Pr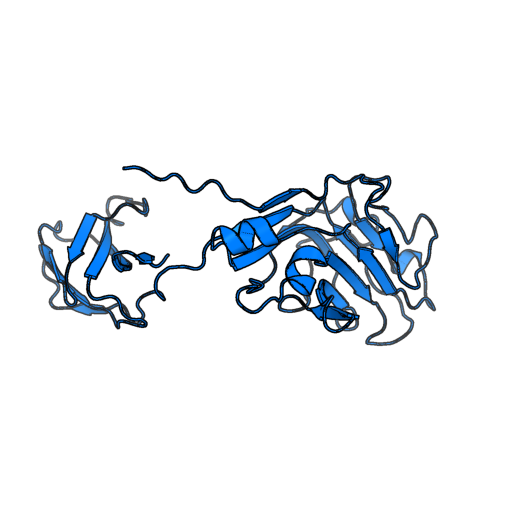otein AF-A0A974U681-F1 (afdb_monomer)

Secondary structure (DSSP, 8-state):
-------S-EEE--SS-TTSEEEEE----TTTS-B-TTTSSEEEE-HHHH-TT---EEEEEPPP---HHHHHTT--EEEEEEEEEE---TT-EEEEEEEETTTTEEEE-SS-B-S--TT--SS-GGGS--EEEEPPPEE-TT--HHHHHH--EEEEEE-TTS-SS----EEEE--EEEEEPPPSSPPPEEEEEES--SSEEEEEEE--SS-SEEEEEEEETTTT----S--SEEEE-SSEEEE-PPTT--EEEEEEEE-GGG-B--

Solvent-accessible surface area (backbone atoms only — not comparable to full-atom values): 14243 Å² total; per-residue (Å²): 134,90,78,80,82,71,73,71,38,75,46,64,61,58,39,46,24,72,68,38,48,78,50,77,48,58,56,78,49,67,69,9,39,61,29,49,36,46,78,29,54,27,42,26,39,27,36,58,64,51,32,74,67,51,64,40,32,40,29,51,33,51,48,77,46,66,40,54,64,22,47,75,69,52,21,28,30,32,37,45,35,32,40,32,19,30,42,60,51,97,34,46,46,37,35,44,30,33,40,37,50,79,79,71,42,79,41,75,42,67,69,66,62,82,62,59,35,81,76,43,52,95,62,65,33,77,76,32,61,62,44,84,45,66,49,48,75,44,74,49,79,80,56,47,76,60,28,27,57,45,20,30,43,29,48,39,36,34,52,55,77,71,48,63,47,74,46,59,32,30,15,34,43,54,37,31,41,37,34,36,60,62,62,47,26,50,54,54,41,78,78,46,77,43,84,70,57,58,38,33,32,37,38,38,62,38,86,61,67,83,52,79,29,28,30,32,32,72,29,44,51,68,79,68,47,68,89,77,90,58,64,74,42,69,78,40,54,86,67,36,79,49,70,81,48,63,64,95,56,52,70,50,77,48,65,29,27,31,39,66,94,63,36,40,21,111

Mean predicted aligned error: 8.23 Å

Foldseek 3Di:
DDDDDDFPAKDWLPFLALLKDKDDFAQPDCQQQVDDRVHGQKGKGFLLVVPFPDWGKIKTKGHFDQQPRCVVVLQFWKKKKWWKFDDADQQKFWFKWKQQQVVRDIDTQADTDHDGDDPQDQGPRVVDDTDMDMTHIDGCNPPDNRRNRRMMMMTIMTNCSPHGDRGGMMMIGTMIMGTGRAFLAAFWADWDWDPDDQWKIWIATHGDGPFQWKFKDKAFVQVVGDDPVDGPDTRDGGGDMDGGHHGPTDIDMGMWGQPDPSGIGD

Sequence (266 aa):
MFCSYLQTLNQNAMWPNGAWSVTGTYNSDPLAFEANPTVDANFAFDDDDAGNGSDDDIAAESPIIDLTAAHGATETWVTISADFVYNNNNDDILQFEYWDADAASWNIIGTPINADTAGAPQDNFCSGTAEAYTTDVLNIVSFTATQLSGFRYRIYFDDTLGGAGYEWGFCFQSPTITSETPPACPDPITLTAFNIDGFSADLAWTENGSATLWNIELVDITAAGTPTRTPTASGIANPYNITGLTVSNDYEYYVQADCAVDGTSE

Radius of gyration: 23.86 Å; Cα contacts (8 Å, |Δi|>4): 661; chains: 1; bounding box: 50×45×67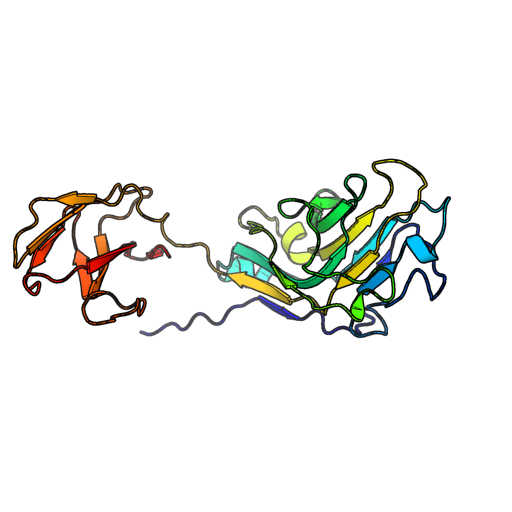 Å

Structure (mmCIF, N/CA/C/O backbone):
data_AF-A0A974U681-F1
#
_entry.id   AF-A0A974U681-F1
#
loop_
_atom_site.group_PDB
_atom_site.id
_atom_site.type_symbol
_atom_site.label_atom_id
_atom_site.label_alt_id
_atom_site.label_comp_id
_atom_site.label_asym_id
_atom_site.label_entity_id
_atom_site.label_seq_id
_atom_site.pdbx_PDB_ins_code
_atom_site.Cartn_x
_ato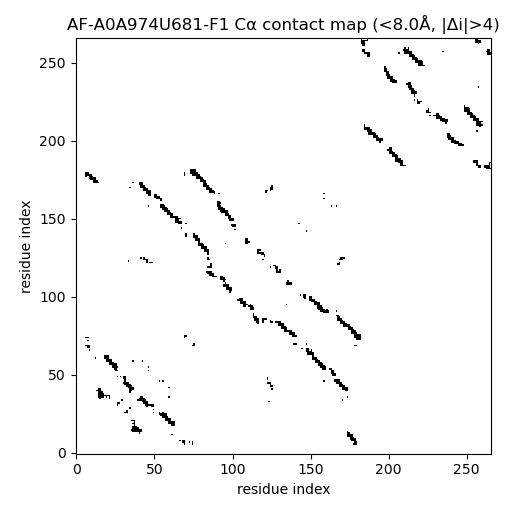m_site.Cartn_y
_atom_site.Cartn_z
_atom_site.occupancy
_atom_site.B_iso_or_equiv
_atom_site.auth_seq_id
_atom_site.auth_comp_id
_atom_site.auth_asym_id
_atom_site.auth_atom_id
_atom_site.pdbx_PDB_model_num
ATOM 1 N N . MET A 1 1 ? -2.258 -14.220 29.665 1.00 32.97 1 MET A N 1
ATOM 2 C CA . MET A 1 1 ? -1.267 -14.803 28.739 1.00 32.97 1 MET A CA 1
ATOM 3 C C . MET A 1 1 ? -1.090 -13.755 27.662 1.00 32.97 1 MET A C 1
ATOM 5 O O . MET A 1 1 ? -2.050 -13.505 26.956 1.00 32.97 1 MET A O 1
ATOM 9 N N . PHE A 1 2 ? 0.025 -13.024 27.659 1.00 28.69 2 PHE A N 1
ATOM 10 C CA . PHE A 1 2 ? 0.263 -11.992 26.649 1.00 28.69 2 PHE A CA 1
ATOM 11 C C . PHE A 1 2 ? 0.767 -12.695 25.389 1.00 28.69 2 PHE A C 1
ATOM 13 O O . PHE A 1 2 ? 1.832 -13.307 25.423 1.00 28.69 2 PHE A O 1
ATOM 20 N N . CYS A 1 3 ? -0.034 -12.686 24.327 1.00 40.44 3 CYS A N 1
ATOM 21 C CA . CYS A 1 3 ? 0.420 -13.044 22.992 1.00 40.44 3 CYS A CA 1
ATOM 22 C C . CYS A 1 3 ? 0.836 -11.731 22.327 1.00 40.44 3 CYS A C 1
ATOM 24 O O . CYS A 1 3 ? -0.009 -10.883 22.065 1.00 40.44 3 CYS A O 1
ATOM 26 N N . SER A 1 4 ? 2.139 -11.510 22.167 1.00 39.94 4 SER A N 1
ATOM 27 C CA . SER A 1 4 ? 2.631 -10.469 21.270 1.00 39.94 4 SER A CA 1
ATOM 28 C C . SER A 1 4 ? 2.581 -11.051 19.863 1.00 39.94 4 SER A C 1
ATOM 30 O O . SER A 1 4 ? 3.371 -11.950 19.559 1.00 39.94 4 SER A O 1
ATOM 32 N N . TYR A 1 5 ? 1.648 -10.588 19.037 1.00 52.50 5 TYR A N 1
ATOM 33 C CA . TYR A 1 5 ? 1.686 -10.861 17.606 1.00 52.50 5 TYR A CA 1
ATOM 34 C C . TYR A 1 5 ? 2.899 -10.116 17.046 1.00 52.50 5 TYR A C 1
ATOM 36 O O . TYR A 1 5 ? 2.982 -8.891 17.115 1.00 52.50 5 TYR A O 1
ATOM 44 N N . LEU A 1 6 ? 3.908 -10.873 16.621 1.00 61.06 6 LEU A N 1
ATOM 45 C CA . LEU A 1 6 ? 4.984 -10.334 15.807 1.00 61.06 6 LEU A CA 1
ATOM 46 C C . LEU A 1 6 ? 4.447 -10.360 14.377 1.00 61.06 6 LEU A C 1
ATOM 48 O O . LEU A 1 6 ? 4.076 -11.438 13.923 1.00 61.06 6 LEU A O 1
ATOM 52 N N . GLN A 1 7 ? 4.392 -9.206 13.715 1.00 73.81 7 GLN A N 1
ATOM 53 C CA . GLN A 1 7 ? 4.045 -9.111 12.298 1.00 73.81 7 GLN A CA 1
ATOM 54 C C . GLN A 1 7 ? 4.838 -10.143 11.481 1.00 73.81 7 GLN A C 1
ATOM 56 O O . GLN A 1 7 ? 6.064 -10.241 11.615 1.00 73.81 7 GLN A O 1
ATOM 61 N N . THR A 1 8 ? 4.138 -10.922 10.662 1.00 88.06 8 THR A N 1
ATOM 62 C CA . THR A 1 8 ? 4.689 -12.082 9.957 1.00 88.06 8 THR A CA 1
ATOM 63 C C . THR A 1 8 ? 5.378 -11.677 8.657 1.00 88.06 8 THR A C 1
ATOM 65 O O . THR A 1 8 ? 6.469 -12.177 8.372 1.00 88.06 8 THR A O 1
ATOM 68 N N . LEU A 1 9 ? 4.800 -10.744 7.891 1.00 91.81 9 LEU A N 1
ATOM 69 C CA . LEU A 1 9 ? 5.451 -10.117 6.738 1.00 91.81 9 LEU A CA 1
ATOM 70 C C . LEU A 1 9 ? 5.820 -8.671 7.072 1.00 91.81 9 LEU A C 1
ATOM 72 O O . LEU A 1 9 ? 4.959 -7.829 7.304 1.00 91.81 9 LEU A O 1
ATOM 76 N N . ASN A 1 10 ? 7.118 -8.392 7.058 1.00 94.00 10 ASN A N 1
ATOM 77 C CA . ASN A 1 10 ? 7.684 -7.048 7.076 1.00 94.00 10 ASN A CA 1
ATOM 78 C C . ASN A 1 10 ? 8.985 -7.095 6.280 1.00 94.00 10 ASN A C 1
ATOM 80 O O . ASN A 1 10 ? 10.051 -7.422 6.811 1.00 94.00 10 ASN A O 1
ATOM 84 N N . GLN A 1 11 ? 8.872 -6.903 4.971 1.00 94.81 11 GLN A N 1
ATOM 85 C CA . GLN A 1 11 ? 9.974 -7.099 4.044 1.00 94.81 11 GLN A CA 1
ATOM 86 C C . GLN A 1 11 ? 10.250 -5.805 3.287 1.00 94.81 11 GLN A C 1
ATOM 88 O O . GLN A 1 11 ? 9.487 -5.402 2.413 1.00 94.81 11 GLN A O 1
ATOM 93 N N . ASN A 1 12 ? 11.382 -5.173 3.597 1.00 95.81 12 ASN A N 1
ATOM 94 C CA . ASN A 1 12 ? 11.925 -4.120 2.749 1.00 95.81 12 ASN A CA 1
ATOM 95 C C . ASN A 1 12 ? 12.436 -4.737 1.436 1.00 95.81 12 ASN A C 1
ATOM 97 O O . ASN A 1 12 ? 13.012 -5.829 1.437 1.00 95.81 12 ASN A O 1
ATOM 101 N N . ALA A 1 13 ? 12.257 -4.033 0.323 1.00 96.38 13 ALA A N 1
ATOM 102 C CA . ALA A 1 13 ? 12.748 -4.434 -0.991 1.00 96.38 13 ALA A CA 1
ATOM 103 C C . ALA A 1 13 ? 14.278 -4.535 -1.052 1.00 96.38 13 ALA A C 1
ATOM 105 O O . ALA A 1 13 ? 14.810 -5.277 -1.883 1.00 96.38 13 ALA A O 1
ATOM 106 N N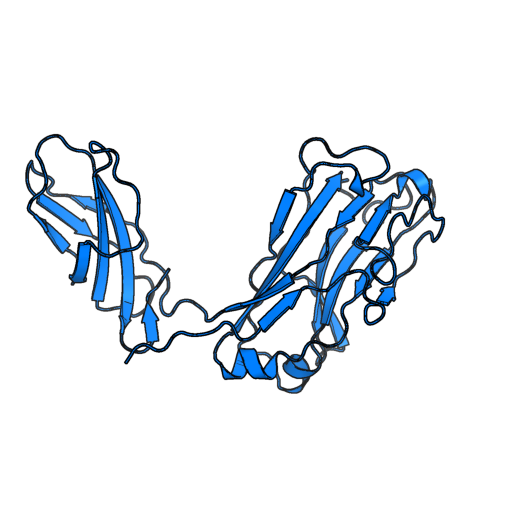 . MET A 1 14 ? 14.965 -3.854 -0.129 1.00 96.00 14 MET A N 1
ATOM 107 C CA . MET A 1 14 ? 16.414 -3.817 0.043 1.00 96.00 14 MET A CA 1
ATOM 108 C C . MET A 1 14 ? 17.142 -3.334 -1.213 1.00 96.00 14 MET A C 1
ATOM 110 O O . MET A 1 14 ? 18.192 -3.879 -1.545 1.00 96.00 14 MET A O 1
ATOM 114 N N . TRP A 1 15 ? 16.597 -2.340 -1.924 1.00 98.12 15 TRP A N 1
ATOM 115 C CA . TRP A 1 15 ? 17.283 -1.764 -3.082 1.00 98.12 15 TRP A CA 1
ATOM 116 C C . TRP A 1 15 ? 18.629 -1.136 -2.668 1.00 98.12 15 TRP A C 1
ATOM 118 O O . TRP A 1 15 ? 18.695 -0.458 -1.637 1.00 98.12 15 TRP A O 1
ATOM 128 N N . PRO A 1 16 ? 19.717 -1.353 -3.429 1.00 98.19 16 PRO A N 1
ATOM 129 C CA . PRO A 1 16 ? 19.787 -2.134 -4.666 1.00 98.19 16 PRO A CA 1
ATOM 130 C C . PRO A 1 16 ? 19.654 -3.645 -4.460 1.00 98.19 16 PRO A C 1
ATOM 132 O O . PRO A 1 16 ? 20.352 -4.242 -3.637 1.00 98.19 16 PRO A O 1
ATOM 135 N N . ASN A 1 17 ? 18.800 -4.287 -5.258 1.00 97.94 17 ASN A N 1
ATOM 136 C CA . ASN A 1 17 ? 18.513 -5.712 -5.142 1.00 97.94 17 ASN A CA 1
ATOM 137 C C . ASN A 1 17 ? 18.387 -6.398 -6.508 1.00 97.94 17 ASN A C 1
ATOM 139 O O . ASN A 1 17 ? 17.350 -6.336 -7.162 1.00 97.94 17 ASN A O 1
ATOM 143 N N . GLY A 1 18 ? 19.413 -7.160 -6.894 1.00 97.69 18 GLY A N 1
ATOM 144 C CA . GLY A 1 18 ? 19.447 -7.901 -8.162 1.00 97.69 18 GLY A CA 1
ATOM 145 C C . GLY A 1 18 ? 18.445 -9.060 -8.298 1.00 97.69 18 GLY A C 1
ATOM 146 O O . GLY A 1 18 ? 18.461 -9.739 -9.320 1.00 97.69 18 GLY A O 1
ATOM 147 N N . ALA A 1 19 ? 17.616 -9.332 -7.283 1.00 97.56 19 ALA A N 1
ATOM 148 C CA . ALA A 1 19 ? 16.484 -10.256 -7.396 1.00 97.56 19 ALA A CA 1
ATOM 149 C C . ALA A 1 19 ? 15.224 -9.597 -7.984 1.00 97.56 19 ALA A C 1
ATOM 151 O O . ALA A 1 19 ? 14.303 -10.311 -8.379 1.00 97.56 19 ALA A O 1
ATOM 152 N N . TRP A 1 20 ? 15.178 -8.264 -8.017 1.00 98.44 20 TRP A N 1
ATOM 153 C CA . TRP A 1 20 ? 14.149 -7.509 -8.725 1.00 98.44 20 TRP A CA 1
ATOM 154 C C . TRP A 1 20 ? 14.409 -7.520 -10.228 1.00 98.44 20 TRP A C 1
ATOM 156 O O . TRP A 1 20 ? 15.529 -7.764 -10.683 1.00 98.44 20 TRP A O 1
ATOM 166 N N . SER A 1 21 ? 13.374 -7.218 -10.999 1.00 98.25 21 SER A N 1
ATOM 167 C CA . SER A 1 21 ? 13.479 -7.022 -12.442 1.00 98.25 21 SER A CA 1
ATOM 168 C C . SER A 1 21 ? 12.881 -5.689 -12.851 1.00 98.25 21 SER A C 1
ATOM 170 O O . SER A 1 21 ? 11.849 -5.288 -12.324 1.00 98.25 21 SER A O 1
ATOM 172 N N . VAL A 1 22 ? 13.512 -5.037 -13.824 1.00 98.38 22 VAL A N 1
ATOM 173 C CA . VAL A 1 22 ? 12.939 -3.883 -14.518 1.00 98.38 22 VAL A CA 1
ATOM 174 C C . VAL A 1 22 ? 12.399 -4.379 -15.854 1.00 98.38 22 VAL A C 1
ATOM 176 O O . VAL A 1 22 ? 13.084 -5.127 -16.558 1.00 98.38 22 VAL A O 1
ATOM 179 N N . THR A 1 23 ? 11.150 -4.049 -16.158 1.00 97.19 23 THR A N 1
ATOM 180 C CA . THR A 1 23 ? 10.404 -4.577 -17.309 1.00 97.19 23 THR A CA 1
ATOM 181 C C . THR A 1 23 ? 9.612 -3.472 -17.998 1.00 97.19 23 THR A C 1
ATOM 183 O O . THR A 1 23 ? 9.493 -2.380 -17.451 1.00 97.19 23 THR A O 1
ATOM 186 N N . GLY A 1 24 ? 9.072 -3.781 -19.178 1.00 93.69 24 GLY A N 1
ATOM 187 C CA . GLY A 1 24 ? 8.287 -2.859 -19.993 1.00 93.69 24 GLY A CA 1
ATOM 188 C C . GLY A 1 24 ? 9.017 -2.432 -21.269 1.00 93.69 24 GLY A C 1
ATOM 189 O O . GLY A 1 24 ? 9.988 -3.083 -21.678 1.00 93.69 24 GLY A O 1
ATOM 190 N N . THR A 1 25 ? 8.516 -1.384 -21.911 1.00 91.50 25 THR A N 1
ATOM 191 C CA . THR A 1 25 ? 9.102 -0.747 -23.094 1.00 91.50 25 THR A CA 1
ATOM 192 C C . THR A 1 25 ? 9.400 0.687 -22.706 1.00 91.50 25 THR A C 1
ATOM 194 O O . THR A 1 25 ? 8.472 1.456 -22.573 1.00 91.50 25 THR A O 1
ATOM 197 N N . TYR A 1 26 ? 10.669 1.021 -22.485 1.00 92.38 26 TYR A N 1
ATOM 198 C CA . TYR A 1 26 ? 11.039 2.342 -21.987 1.00 92.38 26 TYR A CA 1
ATOM 199 C C . TYR A 1 26 ? 12.396 2.796 -22.526 1.00 92.38 26 TYR A C 1
ATOM 201 O O . TYR A 1 26 ? 13.221 1.974 -22.963 1.00 92.38 26 TYR A O 1
ATOM 209 N N . ASN A 1 27 ? 12.665 4.095 -22.459 1.00 92.06 27 ASN A N 1
ATOM 210 C CA . ASN A 1 27 ? 13.946 4.672 -22.821 1.00 92.06 27 ASN A CA 1
ATOM 211 C C . ASN A 1 27 ? 15.031 4.323 -21.789 1.00 92.06 27 ASN A C 1
ATOM 213 O O . ASN A 1 27 ? 15.007 4.736 -20.636 1.00 92.06 27 ASN A O 1
ATOM 217 N N . SER A 1 28 ? 16.031 3.546 -22.208 1.00 92.88 28 SER A N 1
ATOM 218 C CA . SER A 1 28 ? 17.128 3.121 -21.332 1.00 92.88 28 SER A CA 1
ATOM 219 C C . SER A 1 28 ? 18.303 4.106 -21.269 1.00 92.88 28 SER A C 1
ATOM 221 O O . SER A 1 28 ? 19.378 3.718 -20.798 1.00 92.88 28 SER A O 1
ATOM 223 N N . ASP A 1 29 ? 18.181 5.309 -21.840 1.00 93.75 29 ASP A N 1
ATOM 224 C CA . ASP A 1 29 ? 19.200 6.348 -21.676 1.00 93.75 29 ASP A CA 1
ATOM 225 C C . ASP A 1 29 ? 19.371 6.650 -20.176 1.00 93.75 29 ASP A C 1
ATOM 227 O O . ASP A 1 29 ? 18.369 6.764 -19.483 1.00 93.75 29 ASP A O 1
ATOM 231 N N . PRO A 1 30 ? 20.598 6.750 -19.636 1.00 92.94 30 PRO A N 1
ATOM 232 C CA . PRO A 1 30 ? 20.806 7.028 -18.213 1.00 92.94 30 PRO A CA 1
ATOM 233 C C . PRO A 1 30 ? 20.253 8.367 -17.712 1.00 92.94 30 PRO A C 1
ATOM 235 O O . PRO A 1 30 ? 20.237 8.570 -16.502 1.00 92.94 30 PRO A O 1
ATOM 238 N N . LEU A 1 31 ? 19.904 9.288 -18.614 1.00 92.25 31 LEU A N 1
ATOM 239 C CA . LEU A 1 31 ? 19.194 10.519 -18.271 1.00 92.25 31 LEU A CA 1
ATOM 240 C C . LEU A 1 31 ? 17.687 10.273 -18.118 1.00 92.25 31 LEU A C 1
ATOM 242 O O . LEU A 1 31 ? 17.096 10.775 -17.182 1.00 92.25 31 LEU A O 1
ATOM 246 N N . ALA A 1 32 ? 17.100 9.413 -18.954 1.00 93.25 32 ALA A N 1
ATOM 247 C CA . ALA A 1 32 ? 15.699 9.020 -18.828 1.00 93.25 32 ALA A CA 1
ATOM 248 C C . ALA A 1 32 ? 15.488 7.989 -17.707 1.00 93.25 32 ALA A C 1
ATOM 250 O O . ALA A 1 32 ? 14.705 8.174 -16.787 1.00 93.25 32 ALA A O 1
ATOM 251 N N . PHE A 1 33 ? 16.232 6.882 -17.726 1.00 96.44 33 PHE A N 1
ATOM 252 C CA . PHE A 1 33 ? 16.189 5.864 -16.682 1.00 96.44 33 PHE A CA 1
ATOM 253 C C . PHE A 1 33 ? 17.223 6.153 -15.587 1.00 96.44 33 PHE A C 1
ATOM 255 O O . PHE A 1 33 ? 18.276 5.511 -15.502 1.00 96.44 33 PHE A O 1
ATOM 262 N N . GLU A 1 34 ? 16.903 7.141 -14.754 1.00 96.25 34 GLU A N 1
ATOM 263 C CA . GLU A 1 34 ? 17.806 7.754 -13.774 1.00 96.25 34 GLU A CA 1
ATOM 264 C C . GLU A 1 34 ? 18.291 6.806 -12.665 1.00 96.25 34 GLU A C 1
ATOM 266 O O . GLU A 1 34 ? 19.409 6.955 -12.160 1.00 96.25 34 GLU A O 1
ATOM 271 N N . ALA A 1 35 ? 17.463 5.841 -12.242 1.00 97.75 35 ALA A N 1
ATOM 272 C CA . ALA A 1 35 ? 17.836 4.896 -11.188 1.00 97.75 35 ALA A CA 1
ATOM 273 C C . ALA A 1 35 ? 17.232 3.507 -11.393 1.00 97.75 35 ALA A C 1
ATOM 275 O O . ALA A 1 35 ? 16.012 3.333 -11.473 1.00 97.75 35 ALA A O 1
ATOM 276 N N . ASN A 1 36 ? 18.098 2.492 -11.388 1.00 98.06 36 ASN A N 1
ATOM 277 C CA . ASN A 1 36 ? 17.712 1.102 -11.560 1.00 98.06 36 ASN A CA 1
ATOM 278 C C . ASN A 1 36 ? 17.733 0.355 -10.218 1.00 98.06 36 ASN A C 1
ATOM 280 O O . ASN A 1 36 ? 18.817 0.047 -9.725 1.00 98.06 36 ASN A O 1
ATOM 284 N N . PRO A 1 37 ? 16.590 -0.099 -9.674 1.00 98.19 37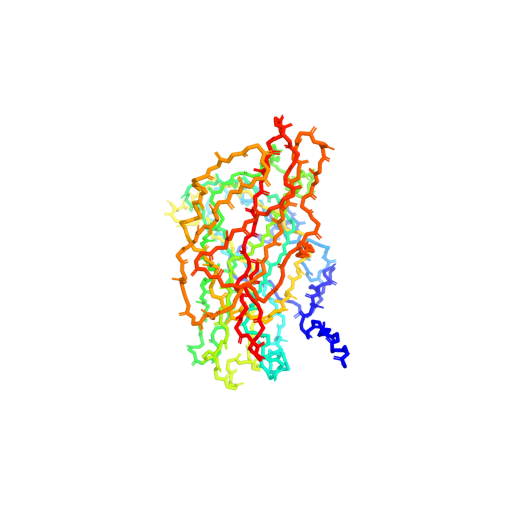 PRO A N 1
ATOM 285 C CA . PRO A 1 37 ? 16.516 -0.701 -8.338 1.00 98.19 37 PRO A CA 1
ATOM 286 C C . PRO A 1 37 ? 17.297 -2.016 -8.189 1.00 98.19 37 PRO A C 1
ATOM 288 O O . PRO A 1 37 ? 17.484 -2.523 -7.081 1.00 98.19 37 PRO A O 1
ATOM 291 N N . THR A 1 38 ? 17.768 -2.605 -9.292 1.00 98.00 38 THR A N 1
ATOM 292 C CA . THR A 1 38 ? 18.634 -3.793 -9.258 1.00 98.00 38 THR A CA 1
ATOM 293 C C . THR A 1 38 ? 20.088 -3.470 -8.900 1.00 98.00 38 THR A C 1
ATOM 295 O O . THR A 1 38 ? 20.815 -4.363 -8.455 1.00 98.00 38 THR A O 1
ATOM 298 N N . VAL A 1 39 ? 20.513 -2.213 -9.070 1.00 97.94 39 VAL A N 1
ATOM 299 C CA . VAL A 1 39 ? 21.901 -1.746 -8.877 1.00 97.94 39 VAL A CA 1
ATOM 300 C C . VAL A 1 39 ? 22.023 -0.412 -8.126 1.00 97.94 39 VAL A C 1
ATOM 302 O O . VAL A 1 39 ? 23.068 -0.173 -7.522 1.00 97.94 39 VAL A O 1
ATOM 305 N N . ASP A 1 40 ? 20.948 0.370 -8.050 1.00 98.00 40 ASP A N 1
ATOM 306 C CA . ASP A 1 40 ? 20.803 1.625 -7.309 1.00 98.00 40 ASP A CA 1
ATOM 307 C C . ASP A 1 40 ? 19.797 1.493 -6.151 1.00 98.00 40 ASP A C 1
ATOM 309 O O . ASP A 1 40 ? 19.001 0.558 -6.085 1.00 98.00 40 ASP A O 1
ATOM 313 N N . ALA A 1 41 ? 19.824 2.436 -5.206 1.00 97.19 41 ALA A N 1
ATOM 314 C CA . ALA A 1 41 ? 18.940 2.431 -4.030 1.00 97.19 41 ALA A CA 1
ATOM 315 C C . ALA A 1 41 ? 17.499 2.901 -4.321 1.00 97.19 41 ALA A C 1
ATOM 317 O O . ALA A 1 41 ? 16.654 2.911 -3.422 1.00 97.19 41 ALA A O 1
ATOM 318 N N . ASN A 1 42 ? 17.236 3.305 -5.563 1.00 98.31 42 ASN A N 1
ATOM 319 C CA . ASN A 1 42 ? 16.019 3.962 -6.008 1.00 98.31 42 ASN A CA 1
ATOM 320 C C . ASN A 1 42 ? 15.522 3.345 -7.317 1.00 98.31 42 ASN A C 1
ATOM 322 O O . ASN A 1 42 ? 16.269 2.663 -8.020 1.00 98.31 42 ASN A O 1
ATOM 326 N N . PHE A 1 43 ? 14.266 3.634 -7.638 1.00 98.62 43 PHE A N 1
ATOM 327 C CA . PHE A 1 43 ? 13.685 3.418 -8.956 1.00 98.62 43 PHE A CA 1
ATOM 328 C C . PHE A 1 43 ? 13.180 4.760 -9.470 1.00 98.62 43 PHE A C 1
ATOM 330 O O . PHE A 1 43 ? 12.302 5.343 -8.834 1.00 98.62 43 PHE A O 1
ATOM 337 N N . ALA A 1 44 ? 13.765 5.265 -10.551 1.00 98.06 44 ALA A N 1
ATOM 338 C CA . ALA A 1 44 ? 13.457 6.594 -11.060 1.00 98.06 44 ALA A CA 1
ATOM 339 C C . ALA A 1 44 ? 13.483 6.635 -12.581 1.00 98.06 44 ALA A C 1
ATOM 341 O O . ALA A 1 44 ? 14.295 5.946 -13.208 1.00 98.06 44 ALA A O 1
ATOM 342 N N . PHE A 1 45 ? 12.577 7.438 -13.122 1.00 96.31 45 PHE A N 1
ATOM 343 C CA . PHE A 1 45 ? 12.405 7.663 -14.544 1.00 96.31 45 PHE A CA 1
ATOM 344 C C . PHE A 1 45 ? 12.061 9.133 -14.786 1.00 96.31 45 PHE A C 1
ATOM 346 O O . PHE A 1 45 ? 11.314 9.711 -13.995 1.00 96.31 45 PHE A O 1
ATOM 353 N N . ASP A 1 46 ? 12.597 9.697 -15.859 1.00 93.94 46 ASP A N 1
ATOM 354 C CA . ASP A 1 46 ? 12.380 11.055 -16.339 1.00 93.94 46 ASP A CA 1
ATOM 355 C C . ASP A 1 46 ? 12.026 11.001 -17.832 1.00 93.94 46 ASP A C 1
ATOM 357 O O . ASP A 1 46 ? 12.885 10.749 -18.682 1.00 93.94 46 ASP A O 1
ATOM 361 N N . ASP A 1 47 ? 10.746 11.198 -18.151 1.00 88.94 47 ASP A N 1
ATOM 362 C CA . ASP A 1 47 ? 10.303 11.200 -19.544 1.00 88.94 47 ASP A CA 1
ATOM 363 C C . ASP A 1 47 ? 10.758 12.461 -20.310 1.00 88.94 47 ASP A C 1
ATOM 365 O O . ASP A 1 47 ? 11.065 12.388 -21.504 1.00 88.94 47 ASP A O 1
ATOM 369 N N . ASP A 1 48 ? 10.956 13.604 -19.639 1.00 88.19 48 ASP A N 1
ATOM 370 C CA . ASP A 1 48 ? 11.432 14.824 -20.305 1.00 88.19 48 ASP A CA 1
ATOM 371 C C . ASP A 1 48 ? 12.805 14.584 -20.971 1.00 88.19 48 ASP A C 1
ATOM 373 O O . ASP A 1 48 ? 13.074 15.067 -22.085 1.00 88.19 48 ASP A O 1
ATOM 377 N N . ASP A 1 49 ? 13.648 13.781 -20.315 1.00 89.38 49 ASP A N 1
ATOM 378 C CA . ASP A 1 49 ? 14.942 13.317 -20.820 1.00 89.38 49 ASP A CA 1
ATOM 379 C C . ASP A 1 49 ? 14.840 12.108 -21.774 1.00 89.38 49 ASP A C 1
ATOM 381 O O . ASP A 1 49 ? 15.753 11.885 -22.586 1.00 89.38 49 ASP A O 1
ATOM 385 N N . ALA A 1 50 ? 13.733 11.358 -21.756 1.00 87.00 50 ALA A N 1
ATOM 386 C CA . ALA A 1 50 ? 13.420 10.362 -22.784 1.00 87.00 50 ALA A CA 1
ATOM 387 C C . ALA A 1 50 ? 13.094 11.028 -24.130 1.00 87.00 50 ALA A C 1
ATOM 389 O O . ALA A 1 50 ? 13.559 10.572 -25.188 1.00 87.00 50 ALA A O 1
ATOM 390 N N . GLY A 1 51 ? 12.414 12.172 -24.055 1.00 81.56 51 GLY A N 1
ATOM 391 C CA . GLY A 1 51 ? 12.147 13.112 -25.127 1.00 81.56 51 GLY A CA 1
ATOM 392 C C . GLY A 1 51 ? 10.982 12.718 -26.035 1.00 81.56 51 GLY A C 1
ATOM 393 O O . GLY A 1 51 ? 10.734 11.556 -26.315 1.00 81.56 51 GLY A O 1
ATOM 394 N N . ASN A 1 52 ? 10.340 13.730 -26.624 1.00 76.25 52 ASN A N 1
ATOM 395 C CA . ASN A 1 52 ? 9.123 13.570 -27.426 1.00 76.25 52 ASN A CA 1
ATOM 396 C C . ASN A 1 52 ? 9.143 12.415 -28.442 1.00 76.25 52 ASN A C 1
ATOM 398 O O . ASN A 1 52 ? 9.902 12.440 -29.424 1.00 76.25 52 ASN A O 1
ATOM 402 N N . GLY A 1 53 ? 8.226 11.465 -28.253 1.00 70.31 53 GLY A N 1
ATOM 403 C CA . GLY A 1 53 ? 8.063 10.312 -29.135 1.00 70.31 53 GLY A CA 1
ATOM 404 C C . GLY A 1 53 ? 8.275 8.964 -28.460 1.00 70.31 53 GLY A C 1
ATOM 405 O O . GLY A 1 53 ? 8.025 7.955 -29.131 1.00 70.31 53 GLY A O 1
ATOM 406 N N . SER A 1 54 ? 8.770 8.941 -27.221 1.00 74.94 54 SER A N 1
ATOM 407 C CA . SER A 1 54 ? 8.734 7.758 -26.369 1.00 74.94 54 SER A CA 1
ATOM 408 C C . SER A 1 54 ? 7.299 7.418 -25.959 1.00 74.94 54 SER A C 1
ATOM 410 O O . SER A 1 54 ? 6.387 8.233 -26.067 1.00 74.94 54 SER A O 1
ATOM 412 N N . ASP A 1 55 ? 7.119 6.137 -25.677 1.00 80.25 55 ASP A N 1
ATOM 413 C CA . ASP A 1 55 ? 5.947 5.527 -25.056 1.00 80.25 55 ASP A CA 1
ATOM 414 C C . ASP A 1 55 ? 6.598 4.621 -24.013 1.00 80.25 55 ASP A C 1
ATOM 416 O O . ASP A 1 55 ? 7.154 3.565 -24.361 1.00 80.25 55 ASP A O 1
ATOM 420 N N . ASP A 1 56 ? 6.745 5.173 -22.813 1.00 86.56 56 ASP A N 1
ATOM 421 C CA . ASP A 1 56 ? 7.568 4.658 -21.734 1.00 86.56 56 ASP A CA 1
ATOM 422 C C . ASP A 1 56 ? 6.713 3.942 -20.685 1.00 86.56 56 ASP A C 1
ATOM 424 O O . ASP A 1 56 ? 6.355 4.441 -19.620 1.00 86.56 56 ASP A O 1
ATOM 428 N N . ASP A 1 57 ? 6.481 2.669 -20.978 1.00 91.88 57 ASP A N 1
ATOM 429 C CA . ASP A 1 57 ? 5.983 1.666 -20.054 1.00 91.88 57 ASP A CA 1
ATOM 430 C C . ASP A 1 57 ? 7.148 1.100 -19.235 1.00 91.88 57 ASP A C 1
ATOM 432 O O . ASP A 1 57 ? 7.919 0.264 -19.728 1.00 91.88 57 ASP A O 1
ATOM 436 N N . ILE A 1 58 ? 7.270 1.460 -17.959 1.00 96.12 58 ILE A N 1
ATOM 437 C CA . ILE A 1 58 ? 8.328 0.934 -17.087 1.00 96.12 58 ILE A CA 1
ATOM 438 C C . ILE A 1 58 ? 7.782 0.390 -15.771 1.00 96.12 58 ILE A C 1
ATOM 440 O O . ILE A 1 58 ? 6.952 0.988 -15.090 1.00 96.12 58 ILE A O 1
ATOM 444 N N . ALA A 1 59 ? 8.288 -0.775 -15.369 1.00 98.25 59 ALA A N 1
ATOM 445 C CA . ALA A 1 59 ? 7.947 -1.384 -14.093 1.00 98.25 59 ALA A CA 1
ATOM 446 C C . ALA A 1 59 ? 9.155 -1.941 -13.348 1.00 98.25 59 ALA A C 1
ATOM 448 O O . ALA A 1 59 ? 9.947 -2.698 -13.913 1.00 98.25 59 ALA A O 1
ATOM 449 N N . ALA A 1 60 ? 9.210 -1.678 -12.042 1.00 98.62 60 ALA A N 1
ATOM 450 C CA . ALA A 1 60 ? 10.059 -2.395 -11.098 1.00 98.62 60 ALA A CA 1
ATOM 451 C C . ALA A 1 60 ? 9.256 -3.527 -10.445 1.00 98.62 60 ALA A C 1
ATOM 453 O O . ALA A 1 60 ? 8.386 -3.274 -9.613 1.00 98.62 60 ALA A O 1
ATOM 454 N N . GLU A 1 61 ? 9.547 -4.777 -10.810 1.00 98.56 61 GLU A N 1
ATOM 455 C CA . GLU A 1 61 ? 8.835 -5.970 -10.342 1.00 98.56 61 GLU A CA 1
ATOM 456 C C . GLU A 1 61 ? 9.608 -6.708 -9.243 1.00 98.56 61 GLU A C 1
ATOM 458 O O . GLU A 1 61 ? 10.807 -6.995 -9.372 1.00 98.56 61 GLU A O 1
ATOM 463 N N . SER A 1 62 ? 8.903 -7.058 -8.168 1.00 98.62 62 SER A N 1
ATOM 464 C CA . SER A 1 62 ? 9.465 -7.802 -7.047 1.00 98.62 62 SER A CA 1
ATOM 465 C C . SER A 1 62 ? 9.801 -9.250 -7.435 1.00 98.62 62 SER A C 1
ATOM 467 O O . SER A 1 62 ? 9.135 -9.847 -8.292 1.00 98.62 62 SER A O 1
ATOM 469 N N . PRO A 1 63 ? 10.755 -9.902 -6.740 1.00 98.06 63 PRO A N 1
ATOM 470 C CA . PRO A 1 63 ? 10.800 -11.361 -6.722 1.00 98.06 63 PRO A CA 1
ATOM 471 C C . PRO A 1 63 ? 9.491 -11.934 -6.148 1.00 98.06 63 PRO A C 1
ATOM 473 O O . PRO A 1 63 ? 8.662 -11.205 -5.600 1.00 98.06 63 PRO A O 1
ATOM 476 N N . ILE A 1 64 ? 9.309 -13.254 -6.250 1.00 98.00 64 ILE A N 1
ATOM 477 C CA . ILE A 1 64 ? 8.181 -13.939 -5.601 1.00 98.00 64 ILE A CA 1
ATOM 478 C C . ILE A 1 64 ? 8.266 -13.744 -4.083 1.00 98.00 64 ILE A C 1
ATOM 480 O O . ILE A 1 64 ? 9.312 -13.997 -3.478 1.00 98.00 64 ILE A O 1
ATOM 484 N N . ILE A 1 65 ? 7.149 -13.340 -3.483 1.00 97.62 65 ILE A N 1
ATOM 485 C CA . ILE A 1 65 ? 6.975 -13.163 -2.042 1.00 97.62 65 ILE A CA 1
ATOM 486 C C . ILE A 1 65 ? 5.897 -14.145 -1.593 1.00 97.62 65 ILE A C 1
ATOM 488 O O . ILE A 1 65 ? 4.747 -14.046 -2.007 1.00 97.62 65 ILE A O 1
ATOM 492 N N . ASP A 1 66 ? 6.273 -15.112 -0.759 1.00 96.94 66 ASP A N 1
ATOM 493 C CA . ASP A 1 66 ? 5.341 -16.126 -0.265 1.00 96.94 66 ASP A CA 1
ATOM 494 C C . ASP A 1 66 ? 4.523 -15.582 0.917 1.00 96.94 66 ASP A C 1
ATOM 496 O O . ASP A 1 66 ? 5.037 -15.399 2.024 1.00 96.94 66 ASP A O 1
ATOM 500 N N . LEU A 1 67 ? 3.233 -15.346 0.680 1.00 97.81 67 LEU A N 1
ATOM 501 C CA . LEU A 1 67 ? 2.284 -14.823 1.665 1.00 97.81 67 LEU A CA 1
ATOM 502 C C . LEU A 1 67 ? 1.665 -15.917 2.552 1.00 97.81 67 LEU A C 1
ATOM 504 O O . LEU A 1 67 ? 0.873 -15.610 3.443 1.00 97.81 67 LEU A O 1
ATOM 508 N N . THR A 1 68 ? 2.011 -17.194 2.346 1.00 97.12 68 THR A N 1
ATOM 509 C CA . THR A 1 68 ? 1.382 -18.333 3.043 1.00 97.12 68 THR A CA 1
ATOM 510 C C . THR A 1 68 ? 1.511 -18.233 4.563 1.00 97.12 68 THR A C 1
ATOM 512 O O . THR A 1 68 ? 0.570 -18.559 5.287 1.00 97.12 68 THR A O 1
ATOM 515 N N . ALA A 1 69 ? 2.665 -17.779 5.063 1.00 95.25 69 ALA A N 1
ATOM 516 C CA . ALA A 1 69 ? 2.895 -17.644 6.500 1.00 95.25 69 ALA A CA 1
ATOM 517 C C . ALA A 1 69 ? 2.027 -16.539 7.120 1.00 95.25 69 ALA A C 1
ATOM 519 O O . ALA A 1 69 ? 1.400 -16.782 8.148 1.00 95.25 69 ALA A O 1
ATOM 520 N N . ALA A 1 70 ? 1.956 -15.368 6.475 1.00 94.88 70 ALA A N 1
ATOM 521 C CA . ALA A 1 70 ? 1.127 -14.249 6.919 1.00 94.88 70 ALA A CA 1
ATOM 522 C C . ALA A 1 70 ? -0.361 -14.624 6.914 1.00 94.88 70 ALA A C 1
ATOM 524 O O . ALA A 1 70 ? -1.033 -14.521 7.940 1.00 94.88 70 ALA A O 1
ATOM 525 N N . HIS A 1 71 ? -0.845 -15.199 5.808 1.00 95.06 71 HIS A N 1
ATOM 526 C CA . HIS A 1 71 ? -2.227 -15.677 5.690 1.00 95.06 71 HIS A CA 1
ATOM 527 C C . HIS A 1 71 ? -2.574 -16.716 6.767 1.00 95.06 71 HIS A C 1
ATOM 529 O O . HIS A 1 71 ? -3.594 -16.599 7.446 1.00 95.06 71 HIS A O 1
ATOM 535 N N . GLY A 1 72 ? -1.686 -17.689 7.005 1.00 93.06 72 GLY A N 1
ATOM 536 C CA . GLY A 1 72 ? -1.843 -18.692 8.062 1.00 93.06 72 GLY A CA 1
ATOM 537 C C . GLY A 1 72 ? -1.794 -18.123 9.486 1.00 93.06 72 GLY A C 1
ATOM 538 O O . GLY A 1 72 ? -2.353 -18.729 10.401 1.00 93.06 72 GLY A O 1
ATOM 539 N N . ALA A 1 73 ? -1.166 -16.960 9.670 1.00 90.62 73 ALA A N 1
ATOM 540 C CA . ALA A 1 73 ? -1.158 -16.184 10.908 1.00 90.62 73 ALA A CA 1
ATOM 541 C C . ALA A 1 73 ? -2.356 -15.227 11.024 1.00 90.62 73 ALA A C 1
ATOM 543 O O . ALA A 1 73 ? -2.397 -14.423 11.950 1.00 90.62 73 ALA A O 1
ATOM 544 N N . THR A 1 74 ? -3.340 -15.325 10.120 1.00 89.56 74 THR A N 1
ATOM 545 C CA . THR A 1 74 ? -4.514 -14.439 9.995 1.00 89.56 74 THR A CA 1
ATOM 546 C C . THR A 1 74 ? -4.196 -12.995 9.598 1.00 89.56 74 THR A C 1
ATOM 548 O O . THR A 1 74 ? -5.101 -12.163 9.529 1.00 89.56 74 THR A O 1
ATOM 551 N N . GLU A 1 75 ? -2.944 -12.705 9.244 1.00 93.56 75 GLU A N 1
ATOM 552 C CA . GLU A 1 75 ? -2.538 -11.423 8.680 1.00 93.56 75 GLU A CA 1
ATOM 553 C C . GLU A 1 75 ? -2.948 -11.378 7.206 1.00 93.56 75 GLU A C 1
ATOM 555 O O . GLU A 1 75 ? -2.234 -11.843 6.315 1.00 93.56 75 GLU A O 1
ATOM 560 N N . THR A 1 76 ? -4.170 -10.908 6.965 1.00 94.06 76 THR A N 1
ATOM 561 C CA . THR A 1 76 ? -4.821 -10.952 5.649 1.00 94.06 76 THR A CA 1
ATOM 562 C C . THR A 1 76 ? -5.023 -9.577 5.023 1.00 94.06 76 THR A C 1
ATOM 564 O O . THR A 1 76 ? -5.553 -9.482 3.915 1.00 94.06 76 THR A O 1
ATOM 567 N N . TRP A 1 77 ? -4.586 -8.520 5.700 1.00 95.25 77 TRP A N 1
ATOM 568 C CA . TRP A 1 77 ? -4.435 -7.189 5.130 1.00 95.25 77 TRP A CA 1
ATOM 569 C C . TRP A 1 77 ? -2.971 -6.985 4.764 1.00 95.25 77 TRP A C 1
ATOM 571 O O . TRP A 1 77 ? -2.090 -7.229 5.585 1.00 95.25 77 TRP A O 1
ATOM 581 N N . VAL A 1 78 ? -2.713 -6.606 3.514 1.00 97.44 78 VAL A N 1
ATOM 582 C CA . VAL A 1 78 ? -1.367 -6.360 2.987 1.00 97.44 78 VAL A CA 1
ATOM 583 C C . VAL A 1 78 ? -1.297 -4.941 2.442 1.00 97.44 78 VAL A C 1
ATOM 585 O O . VAL A 1 78 ? -2.181 -4.516 1.701 1.00 97.44 78 VAL A O 1
ATOM 588 N N . THR A 1 79 ? -0.228 -4.228 2.778 1.00 97.75 79 THR A N 1
ATOM 589 C CA . THR A 1 79 ? 0.063 -2.875 2.288 1.00 97.75 79 THR A CA 1
ATOM 590 C C . THR A 1 79 ? 1.512 -2.780 1.834 1.00 97.75 79 THR A C 1
ATOM 592 O O . THR A 1 79 ? 2.379 -3.537 2.286 1.00 97.75 79 THR A O 1
ATOM 595 N N . ILE A 1 80 ? 1.775 -1.860 0.908 1.00 98.44 80 ILE A N 1
ATOM 596 C CA . ILE A 1 80 ? 3.125 -1.526 0.457 1.00 98.44 80 ILE A CA 1
ATOM 597 C C . ILE A 1 80 ? 3.336 -0.036 0.695 1.00 98.44 80 ILE A C 1
ATOM 599 O O . ILE A 1 80 ? 2.523 0.785 0.271 1.00 98.44 80 ILE A O 1
ATOM 603 N N . SER A 1 81 ? 4.430 0.306 1.364 1.00 98.00 81 SER A N 1
ATOM 604 C CA . SER A 1 81 ? 4.790 1.688 1.669 1.00 98.00 81 SER A CA 1
ATOM 605 C C . SER A 1 81 ? 6.120 2.052 1.032 1.00 98.00 81 SER A C 1
ATOM 607 O O . SER A 1 81 ? 7.064 1.258 1.055 1.00 98.00 81 SER A O 1
ATOM 609 N N . ALA A 1 82 ? 6.209 3.261 0.494 1.00 97.62 82 ALA A N 1
ATOM 610 C CA . ALA A 1 82 ? 7.433 3.837 -0.040 1.00 97.62 82 ALA A CA 1
ATOM 611 C C . ALA A 1 82 ? 7.369 5.358 0.064 1.00 97.62 82 ALA A C 1
ATOM 613 O O . ALA A 1 82 ? 6.294 5.944 -0.026 1.00 97.62 82 ALA A O 1
ATOM 614 N N . ASP A 1 83 ? 8.530 5.979 0.198 1.00 98.12 83 ASP A N 1
ATOM 615 C CA . ASP A 1 83 ? 8.659 7.418 0.026 1.00 98.12 83 ASP A CA 1
ATOM 616 C C . ASP A 1 83 ? 8.947 7.696 -1.456 1.00 98.12 83 ASP A C 1
ATOM 618 O O . ASP A 1 83 ? 9.726 6.966 -2.086 1.00 98.12 83 ASP A O 1
ATOM 622 N N . PHE A 1 84 ? 8.310 8.716 -2.027 1.00 98.19 84 PHE A N 1
ATOM 623 C CA . PHE A 1 84 ? 8.406 9.003 -3.456 1.00 98.19 84 PHE A CA 1
ATOM 624 C C . PHE A 1 84 ? 8.399 10.499 -3.773 1.00 98.19 84 PHE A C 1
ATOM 626 O O . PHE A 1 84 ? 7.929 11.320 -2.988 1.00 98.19 84 PHE A O 1
ATOM 633 N N . VAL A 1 85 ? 8.935 10.837 -4.941 1.00 98.19 85 VAL A N 1
ATOM 634 C CA . VAL A 1 85 ? 8.814 12.135 -5.609 1.00 98.19 85 VAL A CA 1
ATOM 635 C C . VAL A 1 85 ? 8.130 11.877 -6.942 1.00 98.19 85 VAL A C 1
ATOM 637 O O . VAL A 1 85 ? 8.481 10.924 -7.633 1.00 98.19 85 VAL A O 1
ATOM 640 N N . TYR A 1 86 ? 7.167 12.712 -7.298 1.00 96.75 86 TYR A N 1
ATOM 641 C CA . TYR A 1 86 ? 6.435 12.623 -8.557 1.00 96.75 86 TYR A CA 1
ATOM 642 C C . TYR A 1 86 ? 5.926 14.001 -8.956 1.00 96.75 86 TYR A C 1
ATOM 644 O O . TYR A 1 86 ? 5.489 14.778 -8.096 1.00 96.75 86 TYR A O 1
ATOM 652 N N . ASN A 1 87 ? 5.993 14.293 -10.245 1.00 93.69 87 ASN A N 1
ATOM 653 C CA . ASN A 1 87 ? 5.306 15.410 -10.868 1.00 93.69 87 ASN A CA 1
ATOM 654 C C . ASN A 1 87 ? 4.304 14.793 -11.844 1.00 93.69 87 ASN A C 1
ATOM 656 O O . ASN A 1 87 ? 4.683 14.006 -12.697 1.00 93.69 87 ASN A O 1
ATOM 660 N N . ASN A 1 88 ? 3.023 15.045 -11.630 1.00 90.56 88 ASN A N 1
ATOM 661 C CA . ASN A 1 88 ? 1.945 14.307 -12.258 1.00 90.56 88 ASN A CA 1
ATOM 662 C C . ASN A 1 88 ? 1.470 15.013 -13.526 1.00 90.56 88 ASN A C 1
ATOM 664 O O . ASN A 1 88 ? 1.005 16.157 -13.465 1.00 90.56 88 ASN A O 1
ATOM 668 N N . ASN A 1 89 ? 1.426 14.300 -14.648 1.00 86.38 89 ASN A N 1
ATOM 669 C CA . ASN A 1 89 ? 0.577 14.679 -15.768 1.00 86.38 89 ASN A CA 1
ATOM 670 C C . ASN A 1 89 ? -0.750 13.899 -15.719 1.00 86.38 89 ASN A C 1
ATOM 672 O O . ASN A 1 89 ? -0.835 12.785 -15.217 1.00 86.38 89 ASN A O 1
ATOM 676 N N . ASN A 1 90 ? -1.838 14.498 -16.207 1.00 80.00 90 ASN A N 1
ATOM 677 C CA . ASN A 1 90 ? -3.163 13.854 -16.171 1.00 80.00 90 ASN A CA 1
ATOM 678 C C . ASN A 1 90 ? -3.291 12.670 -17.140 1.00 80.00 90 ASN A C 1
ATOM 680 O O . ASN A 1 90 ? -4.282 11.941 -17.067 1.00 80.00 90 ASN A O 1
ATOM 684 N N . ASP A 1 91 ? -2.328 12.541 -18.046 1.00 82.75 91 ASP A N 1
ATOM 685 C CA . ASP A 1 91 ? -2.240 11.494 -19.052 1.00 82.75 91 ASP A CA 1
ATOM 686 C C . ASP A 1 91 ? -1.251 10.378 -18.637 1.00 82.75 91 ASP A C 1
ATOM 688 O O . ASP A 1 91 ? -1.081 9.417 -19.382 1.00 82.75 91 ASP A O 1
ATOM 692 N N . ASP A 1 92 ? -0.689 10.456 -17.423 1.00 87.81 92 ASP A N 1
ATOM 693 C CA . ASP A 1 92 ? 0.225 9.453 -16.872 1.00 87.81 92 ASP A CA 1
ATOM 694 C C . ASP A 1 92 ? -0.523 8.468 -15.964 1.00 87.81 92 ASP A C 1
ATOM 696 O O . ASP A 1 92 ? -1.484 8.804 -15.255 1.00 87.81 92 ASP A O 1
ATOM 700 N N . ILE A 1 93 ? -0.024 7.240 -15.912 1.00 92.19 93 ILE A N 1
ATOM 701 C CA . ILE A 1 93 ? -0.335 6.263 -14.877 1.00 92.19 93 ILE A CA 1
ATOM 702 C C . ILE A 1 93 ? 0.905 6.099 -14.020 1.00 92.19 93 ILE A C 1
ATOM 704 O O . ILE A 1 93 ? 1.940 5.668 -14.506 1.00 92.19 93 ILE A O 1
ATOM 708 N N . LEU A 1 94 ? 0.767 6.314 -12.714 1.00 96.12 94 LEU A N 1
ATOM 709 C CA . LEU A 1 94 ? 1.725 5.826 -11.733 1.00 96.12 94 LEU A CA 1
ATOM 710 C C . LEU A 1 94 ? 0.987 5.033 -10.660 1.00 96.12 94 LEU A C 1
ATOM 712 O O . LEU A 1 94 ? 0.115 5.566 -9.972 1.00 96.12 94 LEU A O 1
ATOM 716 N N . GLN A 1 95 ? 1.294 3.745 -10.505 1.00 97.44 95 GLN A N 1
ATOM 717 C CA . GLN A 1 95 ? 0.530 2.886 -9.597 1.00 97.44 95 GLN A CA 1
ATOM 718 C C . GLN A 1 95 ? 1.304 1.683 -9.062 1.00 97.44 95 GLN A C 1
ATOM 720 O O . GLN A 1 95 ? 2.322 1.256 -9.606 1.00 97.44 95 GLN A O 1
ATOM 725 N N . PHE A 1 96 ? 0.766 1.103 -7.989 1.00 98.50 96 PHE A N 1
ATOM 726 C CA . PHE A 1 96 ? 1.174 -0.206 -7.499 1.00 98.50 96 PHE A CA 1
ATOM 727 C C . PHE A 1 96 ? 0.241 -1.282 -8.045 1.00 98.50 96 PHE A C 1
ATOM 729 O O . PHE A 1 96 ? -0.981 -1.131 -8.050 1.00 98.50 96 PHE A O 1
ATOM 736 N N . GLU A 1 97 ? 0.816 -2.408 -8.446 1.00 98.69 97 GLU A N 1
ATOM 737 C CA . GLU A 1 97 ? 0.065 -3.565 -8.924 1.00 98.69 97 GLU A CA 1
ATOM 738 C C . GLU A 1 97 ? 0.551 -4.844 -8.253 1.00 98.69 97 GLU A C 1
ATOM 740 O O . GLU A 1 97 ? 1.712 -4.946 -7.854 1.00 98.69 97 GLU A O 1
ATOM 745 N N . TYR A 1 98 ? -0.317 -5.850 -8.171 1.00 98.69 98 TYR A N 1
ATOM 746 C CA . TYR A 1 98 ? 0.050 -7.206 -7.783 1.00 98.69 98 TYR A CA 1
ATOM 747 C C . TYR A 1 98 ? -0.141 -8.196 -8.926 1.00 98.69 98 TYR A C 1
ATOM 749 O O . TYR A 1 98 ? -1.039 -8.068 -9.759 1.00 98.69 98 TYR A O 1
ATOM 757 N N . TRP A 1 99 ? 0.709 -9.216 -8.940 1.00 98.69 99 TRP A N 1
ATOM 758 C CA . TRP A 1 99 ? 0.587 -10.337 -9.855 1.00 98.69 99 TRP A CA 1
ATOM 759 C C . TRP A 1 99 ? -0.453 -11.318 -9.321 1.00 98.69 99 TRP A C 1
ATOM 761 O O . TRP A 1 99 ? -0.258 -11.937 -8.270 1.00 98.69 99 TRP A O 1
ATOM 771 N N . ASP A 1 100 ? -1.542 -11.488 -10.062 1.00 98.06 100 ASP A N 1
ATOM 772 C CA . ASP A 1 100 ? -2.465 -12.601 -9.894 1.00 98.06 100 ASP A CA 1
ATOM 773 C C . ASP A 1 100 ? -1.879 -13.826 -10.610 1.00 98.06 100 ASP A C 1
ATOM 775 O O . ASP A 1 100 ? -1.902 -13.940 -11.835 1.00 98.06 100 ASP A O 1
ATOM 779 N N . ALA A 1 101 ? -1.291 -14.731 -9.835 1.00 98.12 101 ALA A N 1
ATOM 780 C CA . ALA A 1 101 ? -0.726 -15.990 -10.283 1.00 98.12 101 ALA A CA 1
ATOM 781 C C . ALA A 1 101 ? -1.782 -17.005 -10.736 1.00 98.12 101 ALA A C 1
ATOM 783 O O . ALA A 1 101 ? -1.439 -17.895 -11.516 1.00 98.12 101 ALA A O 1
ATOM 784 N N . ASP A 1 102 ? -3.036 -16.878 -10.291 1.00 97.75 102 ASP A N 1
ATOM 785 C CA . ASP A 1 102 ? -4.136 -17.728 -10.757 1.00 97.75 102 ASP A CA 1
ATOM 786 C C . ASP A 1 102 ? -4.610 -17.299 -12.153 1.00 97.75 102 ASP A C 1
ATOM 788 O O . ASP A 1 102 ? -4.834 -18.146 -13.024 1.00 97.75 102 ASP A O 1
ATOM 792 N N . ALA A 1 103 ? -4.732 -15.990 -12.386 1.00 97.62 103 ALA A N 1
ATOM 793 C CA . ALA A 1 103 ? -5.146 -15.411 -13.667 1.00 97.62 103 ALA A CA 1
ATOM 794 C C . ALA A 1 103 ? -3.983 -15.154 -14.641 1.00 97.62 103 ALA A C 1
ATOM 796 O O . ALA A 1 103 ? -4.213 -14.958 -15.836 1.00 97.62 103 ALA A O 1
ATOM 797 N N . ALA A 1 104 ? -2.746 -15.180 -14.145 1.00 97.31 104 ALA A N 1
ATOM 798 C CA . ALA A 1 104 ? -1.540 -14.760 -14.849 1.00 97.31 104 ALA A CA 1
ATOM 799 C C . ALA A 1 104 ? -1.639 -13.327 -15.409 1.00 97.31 104 ALA A C 1
ATOM 801 O O . ALA A 1 104 ? -1.323 -13.081 -16.577 1.00 97.31 104 ALA A O 1
ATOM 802 N N . SER A 1 105 ? -2.081 -12.387 -14.573 1.00 98.06 105 SER A N 1
ATOM 803 C CA . SER A 1 105 ? -2.249 -10.977 -14.936 1.00 98.06 105 SER A CA 1
ATOM 804 C C . SER A 1 105 ? -1.844 -10.037 -13.804 1.00 98.06 105 SER A C 1
ATOM 806 O O . SER A 1 105 ? -1.954 -10.379 -12.629 1.00 98.06 105 SER A O 1
ATOM 808 N N . TRP A 1 106 ? -1.419 -8.828 -14.160 1.00 98.25 106 TRP A N 1
ATOM 809 C CA . TRP A 1 106 ? -1.233 -7.740 -13.204 1.00 98.25 106 TRP A CA 1
ATOM 810 C C . TRP A 1 106 ? -2.571 -7.063 -12.897 1.00 98.25 106 TRP A C 1
ATOM 812 O O . TRP A 1 106 ? -3.398 -6.881 -13.790 1.00 98.25 106 TRP A O 1
ATOM 822 N N . ASN A 1 107 ? -2.790 -6.726 -11.629 1.00 98.25 107 ASN A N 1
ATOM 823 C CA . ASN A 1 107 ? -3.979 -6.034 -11.146 1.00 98.25 107 ASN A CA 1
ATOM 824 C C . ASN A 1 107 ? -3.570 -4.864 -10.251 1.00 98.25 107 ASN A C 1
ATOM 826 O O . ASN A 1 107 ? -2.688 -5.015 -9.408 1.00 98.25 107 ASN A O 1
ATOM 830 N N . ILE A 1 108 ? -4.254 -3.730 -10.381 1.00 97.56 108 ILE A N 1
ATOM 831 C CA . ILE A 1 108 ? -4.014 -2.551 -9.546 1.00 97.56 108 ILE A CA 1
ATOM 832 C C . ILE A 1 108 ? -4.302 -2.821 -8.061 1.00 97.56 108 ILE A C 1
ATOM 834 O O . ILE A 1 108 ? -5.267 -3.508 -7.710 1.00 97.56 108 ILE A O 1
ATOM 838 N N . ILE A 1 109 ? -3.463 -2.263 -7.187 1.00 97.25 109 ILE A N 1
ATOM 839 C CA . ILE A 1 109 ? -3.706 -2.163 -5.747 1.00 97.25 109 ILE A CA 1
ATOM 840 C C . ILE A 1 109 ? -4.239 -0.758 -5.468 1.00 97.25 109 ILE A C 1
ATOM 842 O O . ILE A 1 109 ? -3.485 0.211 -5.483 1.00 97.25 109 ILE A O 1
ATOM 846 N N . GLY A 1 110 ? -5.539 -0.652 -5.197 1.00 91.44 110 GLY A N 1
ATOM 847 C CA . GLY A 1 110 ? -6.160 0.630 -4.877 1.00 91.44 110 GLY A CA 1
ATOM 848 C C . GLY A 1 110 ? -6.340 1.540 -6.088 1.00 91.44 110 GLY A C 1
ATOM 849 O O . GLY A 1 110 ? -6.784 1.091 -7.148 1.00 91.44 110 GLY A O 1
ATOM 850 N N . THR A 1 111 ? -6.031 2.824 -5.916 1.00 91.81 111 THR A N 1
ATOM 851 C CA . THR A 1 111 ? -6.110 3.845 -6.971 1.00 91.81 111 THR A CA 1
ATOM 852 C C . THR A 1 111 ? -4.730 4.297 -7.454 1.00 91.81 111 THR A C 1
ATOM 854 O O . THR A 1 111 ? -3.802 4.341 -6.643 1.00 91.81 111 THR A O 1
ATOM 857 N N . PRO A 1 112 ? -4.598 4.721 -8.726 1.00 94.56 112 PRO A N 1
ATOM 858 C CA . PRO A 1 112 ? -3.369 5.341 -9.213 1.00 94.56 112 PRO A CA 1
ATOM 859 C C . PRO A 1 112 ? -3.004 6.596 -8.411 1.00 94.56 112 PRO A C 1
ATOM 861 O O . PRO A 1 112 ? -3.880 7.294 -7.889 1.00 94.56 112 PRO A O 1
ATOM 864 N N . ILE A 1 113 ? -1.712 6.889 -8.342 1.00 95.12 113 ILE A N 1
ATOM 865 C CA . ILE A 1 113 ? -1.161 8.125 -7.795 1.00 95.12 113 ILE A CA 1
ATOM 866 C C . ILE A 1 113 ? -1.357 9.216 -8.848 1.00 95.12 113 ILE A C 1
ATOM 868 O O . ILE A 1 113 ? -0.845 9.103 -9.955 1.00 95.12 113 ILE A O 1
ATOM 872 N N . ASN A 1 114 ? -2.119 10.254 -8.509 1.00 93.56 114 ASN A N 1
ATOM 873 C CA . ASN A 1 114 ? -2.588 11.262 -9.465 1.00 93.56 114 ASN A CA 1
ATOM 874 C C . ASN A 1 114 ? -2.387 12.708 -8.979 1.00 93.56 114 ASN A C 1
ATOM 876 O O . ASN A 1 114 ? -3.209 13.589 -9.249 1.00 93.56 114 ASN A O 1
ATOM 880 N N . ALA A 1 115 ? -1.340 12.940 -8.187 1.00 93.00 115 ALA A N 1
ATOM 881 C CA . ALA A 1 115 ? -1.036 14.246 -7.620 1.00 93.00 115 ALA A CA 1
ATOM 882 C C . ALA A 1 115 ? 0.473 14.470 -7.502 1.00 93.00 115 ALA A C 1
ATOM 884 O O . ALA A 1 115 ? 1.220 13.544 -7.184 1.00 93.00 115 ALA A O 1
ATOM 885 N N . ASP A 1 116 ? 0.881 15.722 -7.706 1.00 94.50 116 ASP A N 1
ATOM 886 C CA . ASP A 1 116 ? 2.256 16.167 -7.505 1.00 94.50 116 ASP A CA 1
ATOM 887 C C . ASP A 1 116 ? 2.671 16.020 -6.042 1.00 94.50 116 ASP A C 1
ATOM 889 O O . ASP A 1 116 ? 1.932 16.388 -5.122 1.00 94.50 116 ASP A O 1
ATOM 893 N N . THR A 1 117 ? 3.915 15.607 -5.841 1.00 96.69 117 THR A N 1
ATOM 894 C CA . THR A 1 117 ? 4.614 15.827 -4.572 1.00 96.69 117 THR A CA 1
ATOM 895 C C . THR A 1 117 ? 5.013 17.299 -4.432 1.00 96.69 117 THR A C 1
ATOM 897 O O . THR A 1 117 ? 5.322 17.992 -5.410 1.00 96.69 117 THR A O 1
ATOM 900 N N . ALA A 1 118 ? 4.996 17.826 -3.208 1.00 95.06 118 ALA A N 1
ATOM 901 C CA . ALA A 1 118 ? 5.202 19.241 -2.944 1.00 95.06 118 ALA A CA 1
ATOM 902 C C . ALA A 1 118 ? 6.609 19.707 -3.352 1.00 95.06 118 ALA A C 1
ATOM 904 O O . ALA A 1 118 ? 7.607 19.436 -2.685 1.00 95.06 118 ALA A O 1
ATOM 905 N N . GLY A 1 119 ? 6.673 20.507 -4.419 1.00 93.69 119 GLY A N 1
ATOM 906 C CA . GLY A 1 119 ? 7.936 21.055 -4.913 1.00 93.69 119 GLY A CA 1
ATOM 907 C C . GLY A 1 119 ? 8.810 20.021 -5.620 1.00 93.69 119 GLY A C 1
ATOM 908 O O . GLY A 1 119 ? 10.035 20.136 -5.546 1.00 93.69 119 GLY A O 1
ATOM 909 N N . ALA A 1 120 ? 8.192 19.037 -6.283 1.00 95.06 120 ALA A N 1
ATOM 910 C CA . ALA A 1 120 ? 8.882 18.130 -7.191 1.00 95.06 120 ALA A CA 1
ATOM 911 C C . ALA A 1 120 ? 9.784 18.912 -8.175 1.00 95.06 120 ALA A C 1
ATOM 913 O O . ALA A 1 120 ? 9.380 19.974 -8.671 1.00 95.06 120 ALA A O 1
ATOM 914 N N . PRO A 1 121 ? 11.021 18.445 -8.425 1.00 94.88 121 PRO A N 1
ATOM 915 C CA . PRO A 1 121 ? 11.883 19.035 -9.437 1.00 94.88 121 PRO A CA 1
ATOM 916 C C . PRO A 1 121 ? 11.352 18.720 -10.848 1.00 94.88 121 PRO A C 1
ATOM 918 O O . PRO A 1 121 ? 10.371 18.002 -11.015 1.00 94.88 121 PRO A O 1
ATOM 921 N N . GLN A 1 122 ? 11.998 19.301 -11.857 1.00 92.12 122 GLN A N 1
ATOM 922 C CA . GLN A 1 122 ? 11.694 19.072 -13.279 1.00 92.12 122 GLN A CA 1
ATOM 923 C C . GLN A 1 122 ? 12.691 18.119 -13.951 1.00 92.12 122 GLN A C 1
ATOM 925 O O . GLN A 1 122 ? 12.634 17.964 -15.155 1.00 92.12 122 GLN A O 1
ATOM 930 N N . ASP A 1 123 ? 13.668 17.631 -13.190 1.00 92.19 123 ASP A N 1
ATOM 931 C CA . ASP A 1 123 ? 14.822 16.857 -13.649 1.00 92.19 123 ASP A CA 1
ATOM 932 C C . ASP A 1 123 ? 15.471 16.256 -12.390 1.00 92.19 123 ASP A C 1
ATOM 934 O O . ASP A 1 123 ? 15.433 16.892 -11.318 1.00 92.19 123 ASP A O 1
ATOM 938 N N . ASN A 1 124 ? 16.071 15.068 -12.478 1.00 93.19 124 ASN A N 1
ATOM 939 C CA . ASN A 1 124 ? 16.719 14.379 -11.363 1.00 93.19 124 ASN A CA 1
ATOM 940 C C . ASN A 1 1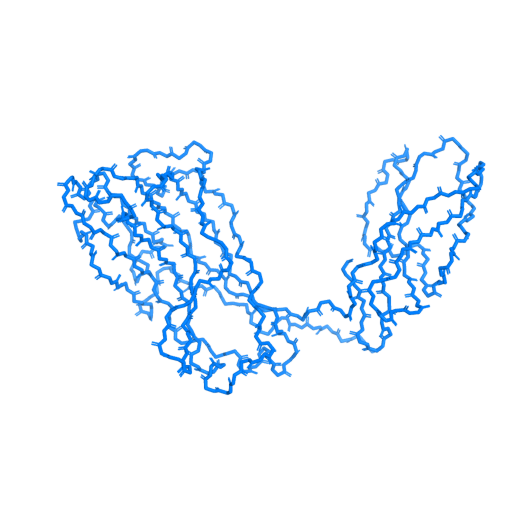24 ? 15.745 14.205 -10.196 1.00 93.19 124 ASN A C 1
ATOM 942 O O . ASN A 1 124 ? 15.948 14.757 -9.102 1.00 93.19 124 ASN A O 1
ATOM 946 N N . PHE A 1 125 ? 14.676 13.435 -10.401 1.00 95.44 125 PHE A N 1
ATOM 947 C CA . PHE A 1 125 ? 13.536 13.362 -9.478 1.00 95.44 125 PHE A CA 1
ATOM 948 C C . PHE A 1 125 ? 13.921 12.884 -8.075 1.00 95.44 125 PHE A C 1
ATOM 950 O O . PHE A 1 125 ? 13.364 13.353 -7.079 1.00 95.44 125 PHE A O 1
ATOM 957 N N . CYS A 1 126 ? 14.963 12.059 -7.950 1.00 96.81 126 CYS A N 1
ATOM 958 C CA . CYS A 1 126 ? 15.497 11.642 -6.648 1.00 96.81 126 CYS A CA 1
ATOM 959 C C . CYS A 1 126 ? 16.152 12.769 -5.826 1.00 96.81 126 CYS A C 1
ATOM 961 O O . CYS A 1 126 ? 16.501 12.556 -4.664 1.00 96.81 126 CYS A O 1
ATOM 963 N N . SER A 1 127 ? 16.346 13.960 -6.398 1.00 95.88 127 SER A N 1
ATOM 964 C CA . SER A 1 127 ? 16.819 15.150 -5.679 1.00 95.88 127 SER A CA 1
ATOM 965 C C . SER A 1 127 ? 15.703 15.903 -4.941 1.00 95.88 127 SER A C 1
ATOM 967 O O . SER A 1 127 ? 15.994 16.776 -4.115 1.00 95.88 127 SER A O 1
ATOM 969 N N . GLY A 1 128 ? 14.441 15.570 -5.233 1.00 95.19 128 GLY A N 1
ATOM 970 C CA . GLY A 1 128 ? 13.261 16.167 -4.621 1.00 95.19 128 GLY A CA 1
ATOM 971 C C . GLY A 1 128 ? 13.079 15.806 -3.146 1.00 95.19 128 GLY A C 1
ATOM 972 O O . GLY A 1 128 ? 13.770 14.960 -2.577 1.00 95.19 128 GLY A O 1
ATOM 973 N N . THR A 1 129 ? 12.117 16.469 -2.503 1.00 96.69 129 THR A N 1
ATOM 974 C CA . THR A 1 129 ? 11.691 16.098 -1.146 1.00 96.69 129 THR A CA 1
ATOM 975 C C . THR A 1 129 ? 10.638 15.009 -1.255 1.00 96.69 129 THR A C 1
ATOM 977 O O . THR A 1 129 ? 9.532 15.284 -1.705 1.00 96.69 129 THR A O 1
ATOM 980 N N . ALA A 1 130 ? 10.993 13.789 -0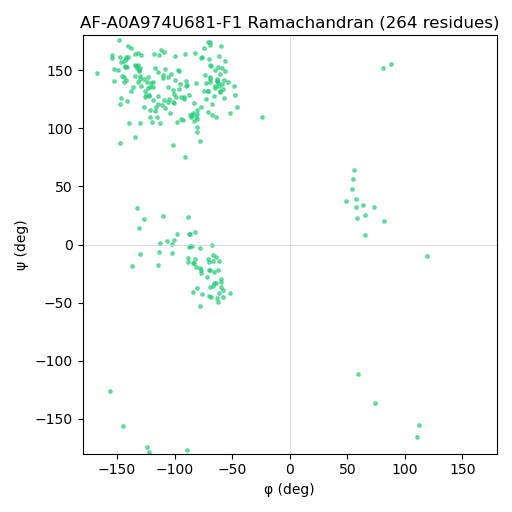.858 1.00 97.00 130 ALA A N 1
ATOM 981 C CA . ALA A 1 130 ? 10.079 12.661 -0.929 1.00 97.00 130 ALA A CA 1
ATOM 982 C C . ALA A 1 130 ? 8.926 12.787 0.079 1.00 97.00 130 ALA A C 1
ATOM 984 O O . ALA A 1 130 ? 9.106 13.262 1.206 1.00 97.00 130 ALA A O 1
ATOM 985 N N . GLU A 1 131 ? 7.753 12.322 -0.331 1.00 97.94 131 GLU A N 1
ATOM 986 C CA . GLU A 1 131 ? 6.561 12.193 0.498 1.00 97.94 131 GLU A CA 1
ATOM 987 C C . GLU A 1 131 ? 6.253 10.720 0.749 1.00 97.94 131 GLU A C 1
ATOM 989 O O . GLU A 1 131 ? 6.478 9.871 -0.111 1.00 97.94 131 GLU A O 1
ATOM 994 N N . ALA A 1 132 ? 5.732 10.409 1.935 1.00 97.38 132 ALA A N 1
ATOM 995 C CA . ALA A 1 132 ? 5.366 9.045 2.281 1.00 97.38 132 ALA A CA 1
ATOM 996 C C . ALA A 1 132 ? 4.078 8.627 1.564 1.00 97.38 132 ALA A C 1
ATOM 998 O O . ALA A 1 132 ? 3.060 9.316 1.637 1.00 97.38 132 ALA A O 1
ATOM 999 N N . TYR A 1 133 ? 4.104 7.450 0.949 1.00 97.12 133 TYR A N 1
ATOM 1000 C CA . TYR A 1 133 ? 2.950 6.801 0.346 1.00 97.12 133 TYR A CA 1
ATOM 1001 C C . TYR A 1 133 ? 2.750 5.410 0.942 1.00 97.12 133 TYR A C 1
ATOM 1003 O O . TYR A 1 133 ? 3.697 4.698 1.279 1.00 97.12 133 TYR A O 1
ATOM 1011 N N . THR A 1 134 ? 1.493 5.011 1.091 1.00 97.31 134 THR A N 1
ATOM 1012 C CA . THR A 1 134 ? 1.099 3.641 1.422 1.00 97.31 134 THR A CA 1
ATOM 1013 C C . THR A 1 134 ? -0.100 3.288 0.565 1.00 97.31 134 THR A C 1
ATOM 1015 O O . THR A 1 134 ? -1.031 4.085 0.464 1.00 97.31 134 THR A O 1
ATOM 1018 N N . THR A 1 135 ? -0.061 2.119 -0.070 1.00 97.75 135 THR A N 1
ATOM 1019 C CA . THR A 1 135 ? -1.165 1.635 -0.902 1.00 97.75 135 THR A CA 1
ATOM 1020 C C . THR A 1 135 ? -2.443 1.465 -0.087 1.00 97.75 135 THR A C 1
ATOM 1022 O O . THR A 1 135 ? -2.402 1.269 1.130 1.00 97.75 135 THR A O 1
ATOM 1025 N N . ASP A 1 136 ? -3.576 1.389 -0.783 1.00 96.00 136 ASP A N 1
ATOM 1026 C CA . ASP A 1 136 ? -4.772 0.793 -0.196 1.00 96.00 136 ASP A CA 1
ATOM 1027 C C . ASP A 1 136 ? -4.490 -0.641 0.286 1.00 96.00 136 ASP A C 1
ATOM 1029 O O . ASP A 1 136 ? -3.570 -1.326 -0.182 1.00 96.00 136 ASP A O 1
ATOM 1033 N N . VAL A 1 137 ? -5.315 -1.107 1.222 1.00 95.69 137 VAL A N 1
ATOM 1034 C CA . VAL A 1 137 ? -5.232 -2.468 1.751 1.00 95.69 137 VAL A CA 1
ATOM 1035 C C . VAL A 1 137 ? -5.608 -3.481 0.671 1.00 95.69 137 VAL A C 1
ATOM 1037 O O . VAL A 1 137 ? -6.746 -3.525 0.197 1.00 95.69 137 VAL A O 1
ATOM 1040 N N . LEU A 1 138 ? -4.678 -4.382 0.359 1.00 97.31 138 LEU A N 1
ATOM 1041 C CA . LEU A 1 138 ? -4.957 -5.596 -0.394 1.00 97.31 138 LEU A CA 1
ATOM 1042 C C . LEU A 1 138 ? -5.437 -6.692 0.563 1.00 97.31 138 LEU A C 1
ATOM 1044 O O . LEU A 1 138 ? -4.674 -7.216 1.376 1.00 97.31 138 LEU A O 1
ATOM 1048 N N . ASN A 1 139 ? -6.712 -7.064 0.451 1.00 95.69 139 ASN A N 1
ATOM 1049 C CA . ASN A 1 139 ? -7.284 -8.152 1.236 1.00 95.69 139 ASN A CA 1
ATOM 1050 C C . ASN A 1 139 ? -6.999 -9.510 0.577 1.00 95.69 139 ASN A C 1
ATOM 1052 O O . ASN A 1 139 ? -7.553 -9.829 -0.476 1.00 95.69 139 ASN A O 1
ATOM 1056 N N . ILE A 1 140 ? -6.179 -10.329 1.236 1.00 96.75 140 ILE A N 1
ATOM 1057 C CA . ILE A 1 140 ? -5.737 -11.635 0.732 1.00 96.75 140 ILE A CA 1
ATOM 1058 C C . ILE A 1 140 ? -6.545 -12.817 1.290 1.00 96.75 140 ILE A C 1
ATOM 1060 O O . ILE A 1 140 ? -6.170 -13.966 1.068 1.00 96.75 140 ILE A O 1
ATOM 1064 N N . VAL A 1 141 ? -7.657 -12.586 2.007 1.00 94.94 141 VAL A N 1
ATOM 1065 C CA . VAL A 1 141 ? -8.483 -13.661 2.607 1.00 94.94 141 VAL A CA 1
ATOM 1066 C C . VAL A 1 141 ? -8.863 -14.731 1.579 1.00 94.94 141 VAL A C 1
ATOM 1068 O O . VAL A 1 141 ? -8.819 -15.922 1.889 1.00 94.94 141 VAL A O 1
ATOM 1071 N N . SER A 1 142 ? -9.234 -14.317 0.363 1.00 96.06 142 SER A N 1
ATOM 1072 C CA . SER A 1 142 ? -9.707 -15.200 -0.710 1.00 96.06 142 SER A CA 1
ATOM 1073 C C . SER A 1 142 ? -8.598 -15.777 -1.593 1.00 96.06 142 SER A C 1
ATOM 1075 O O . SER A 1 142 ? -8.907 -16.549 -2.504 1.00 96.06 142 SER A O 1
ATOM 1077 N N . PHE A 1 143 ? -7.332 -15.422 -1.358 1.00 98.19 143 PHE A N 1
ATOM 1078 C CA . PHE A 1 143 ? -6.225 -15.879 -2.194 1.00 98.19 143 PHE A CA 1
ATOM 1079 C C . PHE A 1 143 ? -6.059 -17.398 -2.084 1.00 98.19 143 PHE A C 1
ATOM 1081 O O . PHE A 1 143 ? -6.101 -17.983 -0.999 1.00 98.19 143 PHE A O 1
ATOM 1088 N N . THR A 1 144 ? -5.880 -18.059 -3.228 1.00 98.56 144 THR A N 1
ATOM 1089 C CA . THR A 1 144 ? -5.620 -19.501 -3.274 1.00 98.56 144 THR A CA 1
ATOM 1090 C C . THR A 1 144 ? -4.182 -19.809 -2.843 1.00 98.56 144 THR A C 1
ATOM 1092 O O . THR A 1 144 ? -3.334 -18.924 -2.768 1.00 98.56 144 THR A O 1
ATOM 1095 N N . ALA A 1 145 ? -3.855 -21.086 -2.618 1.00 98.25 145 ALA A N 1
ATOM 1096 C CA . ALA A 1 145 ? -2.471 -21.486 -2.339 1.00 98.25 145 ALA A CA 1
ATOM 1097 C C . ALA A 1 145 ? -1.499 -21.124 -3.484 1.00 98.25 145 ALA A C 1
ATOM 1099 O O . ALA A 1 145 ? -0.332 -20.813 -3.236 1.00 98.25 145 ALA A O 1
ATOM 1100 N N . THR A 1 146 ? -1.980 -21.147 -4.731 1.00 98.44 146 THR A N 1
ATOM 1101 C CA . THR A 1 146 ? -1.197 -20.740 -5.901 1.00 98.44 146 THR A CA 1
ATOM 1102 C C . THR A 1 146 ? -0.967 -19.235 -5.890 1.00 98.44 146 THR A C 1
ATOM 1104 O O . THR A 1 146 ? 0.171 -18.805 -6.065 1.00 98.44 146 THR A O 1
ATOM 1107 N N . GLN A 1 147 ? -1.999 -18.446 -5.585 1.00 98.69 147 GLN A N 1
ATOM 1108 C CA . GLN A 1 147 ? -1.859 -17.002 -5.443 1.00 98.69 147 GLN A CA 1
ATOM 1109 C C . GLN A 1 147 ? -0.918 -16.612 -4.294 1.00 98.69 147 GLN A C 1
ATOM 1111 O O . GLN A 1 147 ? -0.026 -15.793 -4.490 1.00 98.69 147 GLN A O 1
ATOM 1116 N N . LEU A 1 148 ? -1.063 -17.222 -3.113 1.00 98.50 148 LEU A N 1
ATOM 1117 C CA . LEU A 1 148 ? -0.242 -16.912 -1.935 1.00 98.50 148 LEU A CA 1
ATOM 1118 C C . LEU A 1 148 ? 1.251 -17.178 -2.166 1.00 98.50 148 LEU A C 1
ATOM 1120 O O . LEU A 1 148 ? 2.081 -16.369 -1.766 1.00 98.50 148 LEU A O 1
ATOM 1124 N N . SER A 1 149 ? 1.594 -18.290 -2.822 1.00 98.19 149 SER A N 1
ATOM 1125 C CA . SER A 1 149 ? 2.992 -18.668 -3.083 1.00 98.19 149 SER A CA 1
ATOM 1126 C C . SER A 1 149 ? 3.562 -18.098 -4.387 1.00 98.19 149 SER A C 1
ATOM 1128 O O . SER A 1 149 ? 4.767 -18.184 -4.612 1.00 98.19 149 SER A O 1
ATOM 1130 N N . GLY A 1 150 ? 2.714 -17.534 -5.251 1.00 98.06 150 GLY A N 1
ATOM 1131 C CA . GLY A 1 150 ? 3.090 -16.920 -6.527 1.00 98.06 150 GLY A CA 1
ATOM 1132 C C . GLY A 1 150 ? 3.018 -15.392 -6.538 1.00 98.06 150 GLY A C 1
ATOM 1133 O O . GLY A 1 150 ? 3.247 -14.794 -7.592 1.00 98.06 150 GLY A O 1
ATOM 1134 N N . PHE A 1 151 ? 2.690 -14.769 -5.403 1.00 98.62 151 PHE A N 1
ATOM 1135 C CA . PHE A 1 151 ? 2.491 -13.329 -5.293 1.00 98.62 151 PHE A CA 1
ATOM 1136 C C . PHE A 1 151 ? 3.769 -12.548 -5.626 1.00 98.62 151 PHE A C 1
ATOM 1138 O O . PHE A 1 151 ? 4.882 -12.905 -5.230 1.00 98.62 151 PHE A O 1
ATOM 1145 N N . ARG A 1 152 ? 3.581 -11.452 -6.357 1.00 98.50 152 ARG A N 1
ATOM 1146 C CA . ARG A 1 152 ? 4.570 -10.410 -6.648 1.00 98.50 152 ARG A CA 1
ATOM 1147 C C . ARG A 1 152 ? 3.850 -9.070 -6.634 1.00 98.50 152 ARG A C 1
ATOM 1149 O O . ARG A 1 152 ? 2.638 -9.040 -6.844 1.00 98.50 152 ARG A O 1
ATOM 1156 N N . TYR A 1 153 ? 4.588 -7.984 -6.463 1.00 98.69 153 TYR A N 1
ATOM 1157 C CA . TYR A 1 153 ? 4.080 -6.640 -6.714 1.00 98.69 153 TYR A CA 1
ATOM 1158 C C . TYR A 1 153 ? 5.028 -5.864 -7.624 1.00 98.69 153 TYR A C 1
ATOM 1160 O O . TYR A 1 153 ? 6.183 -6.258 -7.807 1.00 98.69 153 TYR A O 1
ATOM 1168 N N . ARG A 1 154 ? 4.541 -4.770 -8.204 1.00 98.62 154 ARG A N 1
ATOM 1169 C CA . ARG A 1 154 ? 5.365 -3.836 -8.967 1.00 98.62 154 ARG A CA 1
ATOM 1170 C C . ARG A 1 154 ? 4.930 -2.395 -8.762 1.00 98.62 154 ARG A C 1
ATOM 1172 O O . ARG A 1 154 ? 3.763 -2.144 -8.470 1.00 98.62 154 ARG A O 1
ATOM 1179 N N . ILE A 1 155 ? 5.880 -1.483 -8.929 1.00 98.62 155 ILE A N 1
ATOM 1180 C CA . ILE A 1 155 ? 5.605 -0.073 -9.226 1.00 98.62 155 ILE A CA 1
ATOM 1181 C C . ILE A 1 155 ? 5.604 0.032 -10.745 1.00 98.62 155 ILE A C 1
ATOM 1183 O O . ILE A 1 155 ? 6.557 -0.441 -11.368 1.00 98.62 155 ILE A O 1
ATOM 1187 N N . TYR A 1 156 ? 4.539 0.580 -11.317 1.00 97.88 156 TYR A N 1
ATOM 1188 C CA . TYR A 1 156 ? 4.323 0.686 -12.756 1.00 97.88 156 TYR A CA 1
ATOM 1189 C C . TYR A 1 156 ? 4.055 2.138 -13.137 1.00 97.88 156 TYR A C 1
ATOM 1191 O O . TYR A 1 156 ? 3.243 2.799 -12.481 1.00 97.88 156 TYR A O 1
ATOM 1199 N N . PHE A 1 157 ? 4.749 2.588 -14.176 1.00 95.50 157 PHE A N 1
ATOM 1200 C CA . PHE A 1 157 ? 4.576 3.875 -14.826 1.00 95.50 157 PHE A CA 1
ATOM 1201 C C . PHE A 1 157 ? 4.300 3.670 -16.320 1.00 95.50 157 PHE A C 1
ATOM 1203 O O . PHE A 1 157 ? 4.905 2.780 -16.922 1.00 95.50 157 PHE A O 1
ATOM 1210 N N . ASP A 1 158 ? 3.379 4.462 -16.860 1.00 92.19 158 ASP A N 1
ATOM 1211 C CA . ASP A 1 158 ? 2.969 4.501 -18.271 1.00 92.19 158 ASP A CA 1
ATOM 1212 C C . ASP A 1 158 ? 2.581 5.951 -18.609 1.00 92.19 158 ASP A C 1
ATOM 1214 O O . ASP A 1 158 ? 1.705 6.522 -17.955 1.00 92.19 158 ASP A O 1
ATOM 1218 N N . ASP A 1 159 ? 3.253 6.544 -19.592 1.00 85.00 159 ASP A N 1
ATOM 1219 C CA . ASP A 1 159 ? 3.094 7.933 -20.061 1.00 85.00 159 ASP A CA 1
ATOM 1220 C C . ASP A 1 159 ? 1.990 8.098 -21.138 1.00 85.00 159 ASP A C 1
ATOM 1222 O O . ASP A 1 159 ? 1.701 9.197 -21.619 1.00 85.00 159 ASP A O 1
ATOM 1226 N N . THR A 1 160 ? 1.331 7.009 -21.553 1.00 71.75 160 THR A N 1
ATOM 1227 C CA . THR A 1 160 ? 0.617 6.934 -22.838 1.00 71.75 160 THR A CA 1
ATOM 1228 C C . THR A 1 160 ? -0.918 6.898 -22.722 1.00 71.75 160 THR A C 1
ATOM 1230 O O . THR A 1 160 ? -1.625 6.560 -23.683 1.00 71.75 160 THR A O 1
ATOM 1233 N N . LEU A 1 161 ? -1.534 7.406 -21.640 1.00 63.44 161 LEU A N 1
ATOM 1234 C CA . LEU A 1 161 ? -2.990 7.676 -21.698 1.00 63.44 161 LEU A CA 1
ATOM 1235 C C . LEU A 1 161 ? -3.347 8.861 -22.625 1.00 63.44 161 LEU A C 1
ATOM 1237 O O . LEU A 1 161 ? -4.510 8.968 -23.038 1.00 63.44 161 LEU A O 1
ATOM 1241 N N . GLY A 1 162 ? -2.368 9.690 -23.021 1.00 55.69 162 GLY A N 1
ATOM 1242 C CA . GLY A 1 162 ? -2.510 10.839 -23.939 1.00 55.69 162 GLY A CA 1
ATOM 1243 C C . GLY A 1 162 ? -1.774 10.713 -25.287 1.00 55.69 162 GLY A C 1
ATOM 1244 O O . GLY A 1 162 ? -2.151 11.392 -26.253 1.00 55.69 162 GLY A O 1
ATOM 1245 N N . GLY A 1 163 ? -0.808 9.786 -25.378 1.00 64.06 163 GLY A N 1
ATOM 1246 C CA . GLY A 1 163 ? 0.080 9.527 -26.521 1.00 64.06 163 GLY A CA 1
ATOM 1247 C C . GLY A 1 163 ? 1.362 10.370 -26.511 1.00 64.06 163 GLY A C 1
ATOM 1248 O O . GLY A 1 163 ? 1.333 11.473 -25.995 1.00 64.06 163 GLY A O 1
ATOM 1249 N N . ALA A 1 164 ? 2.424 9.876 -27.166 1.00 66.81 164 ALA A N 1
ATOM 1250 C CA . ALA A 1 164 ? 3.771 10.466 -27.243 1.00 66.81 164 ALA A CA 1
ATOM 1251 C C . ALA A 1 164 ? 3.860 11.991 -27.026 1.00 66.81 164 ALA A C 1
ATOM 1253 O O . ALA A 1 164 ? 3.478 12.782 -27.911 1.00 66.81 164 ALA A O 1
ATOM 1254 N N . GLY A 1 165 ? 4.425 12.386 -25.889 1.00 70.38 165 GLY A N 1
ATOM 1255 C CA . GLY A 1 165 ? 4.538 13.768 -25.466 1.00 70.38 165 GLY A CA 1
ATOM 1256 C C . GLY A 1 165 ? 5.828 14.039 -24.707 1.00 70.38 165 GLY A C 1
ATOM 1257 O O . GLY A 1 165 ? 6.867 13.474 -25.015 1.00 70.38 165 GLY A O 1
ATOM 1258 N N . TYR A 1 166 ? 5.778 15.085 -23.896 1.00 78.56 166 TYR A N 1
ATOM 1259 C CA . TYR A 1 166 ? 6.788 15.359 -22.886 1.00 78.56 166 TYR A CA 1
ATOM 1260 C C . TYR A 1 166 ? 6.019 15.232 -21.587 1.00 78.56 166 TYR A C 1
ATOM 1262 O O . TYR A 1 166 ? 5.136 16.057 -21.305 1.00 78.56 166 TYR A O 1
ATOM 1270 N N . GLU A 1 167 ? 6.312 14.181 -20.863 1.00 82.62 167 GLU A N 1
ATOM 1271 C CA . GLU A 1 167 ? 5.733 13.845 -19.591 1.00 82.62 167 GLU A CA 1
ATOM 1272 C C . GLU A 1 167 ? 6.788 14.041 -18.498 1.00 82.62 167 GLU A C 1
ATOM 1274 O O . GLU A 1 167 ? 7.973 14.280 -18.733 1.00 82.62 167 GLU A O 1
ATOM 1279 N N . TRP A 1 168 ? 6.328 14.059 -17.256 1.00 90.31 168 TRP A N 1
ATOM 1280 C CA . TRP A 1 168 ? 7.221 14.253 -16.126 1.00 90.31 168 TRP A CA 1
ATOM 1281 C C . TRP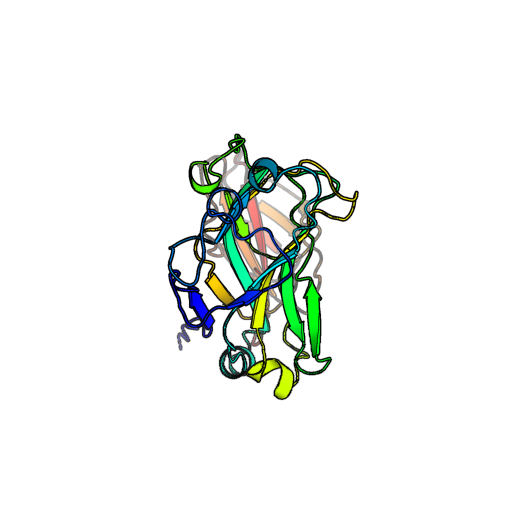 A 1 168 ? 7.754 12.904 -15.628 1.00 90.31 168 TRP A C 1
ATOM 1283 O O . TRP A 1 168 ? 7.470 11.845 -16.178 1.00 90.31 168 TRP A O 1
ATOM 1293 N N . GLY A 1 169 ? 8.530 12.937 -14.550 1.00 93.75 169 GLY A N 1
ATOM 1294 C CA . GLY A 1 169 ? 9.142 11.757 -13.967 1.00 93.75 169 GLY A CA 1
ATOM 1295 C C . GLY A 1 169 ? 8.786 11.513 -12.508 1.00 93.75 169 GLY A C 1
ATOM 1296 O O . GLY A 1 169 ? 8.040 12.249 -11.846 1.00 93.75 169 GLY A O 1
ATOM 1297 N N . PHE A 1 170 ? 9.376 10.447 -11.984 1.00 97.25 170 PHE A N 1
ATOM 1298 C CA . PHE A 1 170 ? 9.222 10.019 -10.605 1.00 97.25 170 PHE A CA 1
ATOM 1299 C C . PHE A 1 170 ? 10.536 9.481 -10.035 1.00 97.25 170 PHE A C 1
ATOM 1301 O O . PHE A 1 170 ? 11.435 9.044 -10.749 1.00 97.25 170 PHE A O 1
ATOM 1308 N N . CYS A 1 171 ? 10.614 9.423 -8.709 1.00 98.44 171 CYS A N 1
ATOM 1309 C CA . CYS A 1 171 ? 11.611 8.634 -8.001 1.00 98.44 171 CYS A CA 1
ATOM 1310 C C . CYS A 1 171 ? 10.998 7.978 -6.765 1.00 98.44 171 CYS A C 1
ATOM 1312 O O . CYS A 1 171 ? 10.503 8.664 -5.875 1.00 98.44 171 CYS A O 1
ATOM 1314 N N . PHE A 1 172 ? 11.097 6.654 -6.672 1.00 98.62 172 PHE A N 1
ATOM 1315 C CA . PHE A 1 172 ? 10.770 5.886 -5.473 1.00 98.62 172 PHE A CA 1
ATOM 1316 C C . PHE A 1 172 ? 12.023 5.525 -4.686 1.00 98.62 172 PHE A C 1
ATOM 1318 O O . PHE A 1 172 ? 13.061 5.135 -5.234 1.00 98.62 172 PHE A O 1
ATOM 1325 N N . GLN A 1 173 ? 11.901 5.589 -3.367 1.00 98.31 173 GLN A N 1
ATOM 1326 C CA . GLN A 1 173 ? 12.802 4.919 -2.438 1.00 98.31 173 GLN A CA 1
ATOM 1327 C C . GLN A 1 173 ? 12.391 3.447 -2.264 1.00 98.31 173 GLN A C 1
ATOM 1329 O O . GLN A 1 173 ? 11.283 3.052 -2.619 1.00 98.31 173 GLN A O 1
ATOM 1334 N N . SER A 1 174 ? 13.290 2.629 -1.703 1.00 97.81 174 SER A N 1
ATOM 1335 C CA . SER A 1 174 ? 13.072 1.189 -1.481 1.00 97.81 174 SER A CA 1
ATOM 1336 C C . SER A 1 174 ? 11.753 0.894 -0.735 1.00 97.81 174 SER A C 1
ATOM 1338 O O . SER A 1 174 ? 11.659 1.226 0.455 1.00 97.81 174 SER A O 1
ATOM 1340 N N . PRO A 1 175 ? 10.758 0.242 -1.376 1.00 98.19 175 PRO A N 1
ATOM 1341 C CA . PRO A 1 175 ? 9.466 -0.033 -0.758 1.00 98.19 175 PRO A CA 1
ATOM 1342 C C . PRO A 1 175 ? 9.566 -1.080 0.356 1.00 98.19 175 PRO A C 1
ATOM 1344 O O . PRO A 1 175 ? 10.496 -1.887 0.413 1.00 98.19 175 PRO A O 1
ATOM 1347 N N . THR A 1 176 ? 8.576 -1.101 1.243 1.00 98.38 176 THR A N 1
ATOM 1348 C CA . THR A 1 176 ? 8.395 -2.137 2.268 1.00 98.38 176 THR A CA 1
ATOM 1349 C C . THR A 1 176 ? 6.997 -2.718 2.154 1.00 98.38 176 THR A C 1
ATOM 1351 O O . THR A 1 176 ? 6.026 -1.970 2.165 1.00 98.38 176 THR A O 1
ATOM 1354 N N . ILE A 1 177 ? 6.898 -4.045 2.057 1.00 98.12 177 ILE A N 1
ATOM 1355 C CA . ILE A 1 177 ? 5.622 -4.761 2.130 1.00 98.12 177 ILE A CA 1
ATOM 1356 C C . ILE A 1 177 ? 5.390 -5.257 3.555 1.00 98.12 177 ILE A C 1
ATOM 1358 O O . ILE A 1 177 ? 6.285 -5.836 4.184 1.00 98.12 177 ILE A O 1
ATOM 1362 N N . THR A 1 178 ? 4.178 -5.048 4.048 1.00 97.19 178 THR A N 1
ATOM 1363 C CA . THR A 1 178 ? 3.755 -5.435 5.392 1.00 97.19 178 THR A CA 1
ATOM 1364 C C . THR A 1 178 ? 2.436 -6.185 5.366 1.00 97.19 178 THR A C 1
ATOM 1366 O O . THR A 1 178 ? 1.593 -5.925 4.510 1.00 97.19 178 THR A O 1
ATOM 1369 N N . SER A 1 179 ? 2.248 -7.103 6.315 1.00 95.62 179 SER A N 1
ATOM 1370 C CA . SER A 1 179 ? 0.949 -7.719 6.588 1.00 95.62 179 SER A CA 1
ATOM 1371 C C . SER A 1 179 ? 0.451 -7.405 7.990 1.00 95.62 179 SER A C 1
ATOM 1373 O O . SER A 1 179 ? 1.236 -7.179 8.910 1.00 95.62 179 SER A O 1
ATOM 1375 N N . GLU A 1 180 ? -0.862 -7.397 8.159 1.00 91.12 180 GLU A N 1
ATOM 1376 C CA . GLU A 1 180 ? -1.513 -7.217 9.450 1.00 91.12 180 GLU A CA 1
ATOM 1377 C C . GLU A 1 180 ? -2.817 -8.010 9.525 1.00 91.12 180 GLU A C 1
ATOM 1379 O O . GLU A 1 180 ? -3.418 -8.396 8.513 1.00 91.12 180 GLU A O 1
ATOM 1384 N N . THR A 1 181 ? -3.242 -8.310 10.749 1.00 88.38 181 THR A N 1
ATOM 1385 C CA . THR A 1 181 ? -4.561 -8.888 10.996 1.00 88.38 181 THR A CA 1
ATOM 1386 C C . THR A 1 181 ? -5.621 -7.819 10.750 1.00 88.38 181 THR A C 1
ATOM 1388 O O . THR A 1 181 ? -5.471 -6.724 11.291 1.00 88.38 181 THR A O 1
ATOM 1391 N N . PRO A 1 182 ? -6.698 -8.112 9.998 1.00 84.88 182 PRO A N 1
ATOM 1392 C CA . PRO A 1 182 ? -7.821 -7.189 9.903 1.00 84.88 182 PRO A CA 1
ATOM 1393 C C . PRO A 1 182 ? -8.374 -6.879 11.305 1.00 84.88 182 PRO A C 1
ATOM 1395 O O . PRO A 1 182 ? -8.351 -7.772 12.161 1.00 84.88 182 PRO A O 1
ATOM 1398 N N . PRO A 1 183 ? -8.928 -5.676 11.537 1.00 80.19 183 PRO A N 1
ATOM 1399 C CA . PRO A 1 183 ? -9.624 -5.358 12.775 1.00 80.19 183 PRO A CA 1
ATOM 1400 C C . PRO A 1 183 ? -10.721 -6.386 13.052 1.00 80.19 183 PRO A C 1
ATOM 1402 O O . PRO A 1 183 ? -11.439 -6.820 12.145 1.00 80.19 183 PRO A O 1
ATOM 1405 N N . ALA A 1 184 ? -10.868 -6.772 14.316 1.00 78.62 184 ALA A N 1
ATOM 1406 C CA . ALA A 1 184 ? -11.818 -7.808 14.720 1.00 78.62 184 ALA A CA 1
ATOM 1407 C C . ALA A 1 184 ? -13.276 -7.399 14.495 1.00 78.62 184 ALA A C 1
ATOM 1409 O O . ALA A 1 184 ? -14.139 -8.231 14.211 1.00 78.62 184 ALA A O 1
ATOM 1410 N N . CYS A 1 185 ? -13.538 -6.101 14.652 1.00 81.75 185 CYS A N 1
ATOM 1411 C CA . CYS A 1 185 ? -14.821 -5.469 14.409 1.00 81.75 185 CYS A CA 1
ATOM 1412 C C . CYS A 1 185 ? -14.629 -4.247 13.515 1.00 81.75 185 CYS A C 1
ATOM 1414 O O . CYS A 1 185 ? -13.621 -3.555 13.651 1.00 81.75 185 CYS A O 1
ATOM 1416 N N . PRO A 1 186 ? -15.649 -3.878 12.728 1.00 83.94 186 PRO A N 1
ATOM 1417 C CA . PRO A 1 186 ? -15.786 -2.518 12.230 1.00 83.94 186 PRO A CA 1
ATOM 1418 C C . PRO A 1 186 ? -15.908 -1.509 13.378 1.00 83.94 186 PRO A C 1
ATOM 1420 O O . PRO A 1 186 ? -16.535 -1.795 14.405 1.00 83.94 186 PRO A O 1
ATOM 1423 N N . ASP A 1 187 ? -15.378 -0.309 13.162 1.00 88.31 187 ASP A N 1
ATOM 1424 C CA . ASP A 1 187 ? -15.493 0.780 14.127 1.00 88.31 187 ASP A CA 1
ATOM 1425 C C . ASP A 1 187 ? -16.961 1.193 14.324 1.00 88.31 187 ASP A C 1
ATOM 1427 O O . ASP A 1 187 ? -17.746 1.236 13.360 1.00 88.31 187 ASP A O 1
ATOM 1431 N N . PRO A 1 188 ? -17.363 1.539 15.560 1.00 91.94 188 PRO A N 1
ATOM 1432 C CA . PRO A 1 188 ? -18.639 2.188 15.806 1.00 91.94 188 PRO A CA 1
ATOM 1433 C C . PRO A 1 188 ? -18.781 3.498 15.024 1.00 91.94 188 PRO A C 1
ATOM 1435 O O . PRO A 1 188 ? -17.854 4.299 14.940 1.00 91.94 188 PRO A O 1
ATOM 1438 N N . ILE A 1 189 ? -19.981 3.770 14.514 1.00 93.25 189 ILE A N 1
ATOM 1439 C CA . ILE A 1 189 ? -20.289 5.003 13.772 1.00 93.25 189 ILE A CA 1
ATOM 1440 C C . ILE A 1 189 ? -21.247 5.898 14.561 1.00 93.25 189 ILE A C 1
ATOM 1442 O O . ILE A 1 189 ? -21.867 5.472 15.532 1.00 93.25 189 ILE A O 1
ATOM 1446 N N . THR A 1 190 ? -21.412 7.152 14.130 1.00 94.25 190 THR A N 1
ATOM 1447 C CA . THR A 1 190 ? -22.428 8.075 14.683 1.00 94.25 190 THR A CA 1
ATOM 1448 C C . THR A 1 190 ? -22.324 8.231 16.208 1.00 94.25 190 THR A C 1
ATOM 1450 O O . THR A 1 190 ? -23.274 7.993 16.954 1.00 94.25 190 THR A O 1
ATOM 1453 N N . LEU A 1 191 ? -21.142 8.628 16.672 1.00 97.50 191 LEU A N 1
ATOM 1454 C CA . LEU A 1 191 ? -20.876 8.951 18.070 1.00 97.50 191 LEU A CA 1
ATOM 1455 C C . LEU A 1 191 ? -21.679 10.199 18.486 1.00 97.50 191 LEU A C 1
ATOM 1457 O O . LEU A 1 191 ? -21.639 11.238 17.827 1.00 97.50 191 LEU A O 1
ATOM 1461 N N . THR A 1 192 ? -22.423 10.101 19.586 1.00 97.62 192 THR A N 1
ATOM 1462 C CA . THR A 1 192 ? -23.240 11.173 20.170 1.00 97.62 192 THR A CA 1
ATOM 1463 C C . THR A 1 192 ? -23.044 11.277 21.681 1.00 97.62 192 THR A C 1
ATOM 1465 O O . THR A 1 192 ? -22.871 10.276 22.370 1.00 97.62 192 THR A O 1
ATOM 1468 N N . ALA A 1 193 ? -23.089 12.503 22.201 1.00 97.19 193 ALA A N 1
ATOM 1469 C CA . ALA A 1 193 ? -23.120 12.779 23.632 1.00 97.19 193 ALA A CA 1
ATOM 1470 C C . ALA A 1 193 ? -24.386 13.578 23.966 1.00 97.19 193 ALA A C 1
ATOM 1472 O O . ALA A 1 193 ? -24.750 14.508 23.240 1.00 97.19 193 ALA A O 1
ATOM 1473 N N . PHE A 1 194 ? -25.080 13.215 25.041 1.00 97.56 194 PHE A N 1
ATOM 1474 C CA . PHE A 1 194 ? -26.316 13.866 25.480 1.00 97.56 194 PHE A CA 1
ATOM 1475 C C . PHE A 1 194 ? -26.458 13.813 27.007 1.00 97.56 194 PHE A C 1
ATOM 1477 O O . PHE A 1 194 ? -25.604 13.268 27.700 1.00 97.56 194 PHE A O 1
ATOM 1484 N N . ASN A 1 195 ? -27.505 14.453 27.545 1.00 96.69 195 ASN A N 1
ATOM 1485 C CA . ASN A 1 195 ? -27.726 14.603 28.993 1.00 96.69 195 ASN A CA 1
ATOM 1486 C C . ASN A 1 195 ? -26.485 15.114 29.756 1.00 96.69 195 ASN A C 1
ATOM 1488 O O . ASN A 1 195 ? -26.209 14.681 30.869 1.00 96.69 195 ASN A O 1
ATOM 1492 N N . ILE A 1 196 ? -25.736 16.031 29.139 1.00 96.31 196 ILE A N 1
ATOM 1493 C CA . ILE A 1 196 ? -24.480 16.549 29.684 1.00 96.31 196 ILE A CA 1
ATOM 1494 C C . ILE A 1 196 ? -24.780 17.483 30.859 1.00 96.31 196 ILE A C 1
ATOM 1496 O O . ILE A 1 196 ? -25.506 18.472 30.710 1.00 96.31 196 ILE A O 1
ATOM 1500 N N . ASP A 1 197 ? -24.182 17.192 32.008 1.00 93.69 197 ASP A N 1
ATOM 1501 C CA . ASP A 1 197 ? -24.112 18.092 33.153 1.00 93.69 197 ASP A CA 1
ATOM 1502 C C . ASP A 1 197 ? -22.655 18.324 33.586 1.00 93.69 197 ASP A C 1
ATOM 1504 O O . ASP A 1 197 ? -21.709 17.929 32.910 1.00 93.69 197 ASP A O 1
ATOM 1508 N N . GLY A 1 198 ? -22.450 19.038 34.697 1.00 91.94 198 GLY A N 1
ATOM 1509 C CA . GLY A 1 198 ? -21.102 19.400 35.142 1.00 91.94 198 GLY A CA 1
ATOM 1510 C C . GLY A 1 198 ? -20.226 18.219 35.579 1.00 91.94 198 GLY A C 1
ATOM 1511 O O . GLY A 1 198 ? -19.025 18.407 35.741 1.00 91.94 198 GLY A O 1
ATOM 1512 N N . PHE A 1 199 ? -20.800 17.036 35.805 1.00 96.38 199 PHE A N 1
ATOM 1513 C CA . PHE A 1 199 ? -20.094 15.883 36.370 1.00 96.38 199 PHE A CA 1
ATOM 1514 C C . PHE A 1 199 ? -20.299 14.593 35.571 1.00 96.38 199 PHE A C 1
ATOM 1516 O O . PHE A 1 199 ? -19.655 13.586 35.884 1.00 96.38 199 PHE A O 1
ATOM 1523 N N . SER A 1 200 ? -21.188 14.591 34.578 1.00 97.06 200 SER A N 1
ATOM 1524 C CA . SER A 1 200 ? -21.552 13.409 33.806 1.00 97.06 200 SER A CA 1
ATOM 1525 C C . SER A 1 200 ? -22.060 13.730 32.402 1.00 97.06 200 SER A C 1
ATOM 1527 O O . SER A 1 200 ? -22.487 14.846 32.105 1.00 97.06 200 SER A O 1
ATOM 1529 N N . ALA A 1 201 ? -22.013 12.722 31.537 1.00 97.56 201 ALA A N 1
ATOM 1530 C CA . ALA A 1 201 ? -22.618 12.736 30.212 1.00 97.56 201 ALA A CA 1
ATOM 1531 C C . ALA A 1 201 ? -23.057 11.317 29.829 1.00 97.56 201 ALA A C 1
ATOM 1533 O O . ALA A 1 201 ? -22.431 10.337 30.234 1.00 97.56 201 ALA A O 1
ATOM 1534 N N . ASP A 1 202 ? -24.106 11.199 29.021 1.00 98.06 202 ASP A N 1
ATOM 1535 C CA . ASP A 1 202 ? -24.451 9.944 28.357 1.00 98.06 202 ASP A CA 1
ATOM 1536 C C . ASP A 1 202 ? -23.784 9.907 26.981 1.00 98.06 202 ASP A C 1
ATOM 1538 O O . ASP A 1 202 ? -23.958 10.816 26.167 1.00 98.06 202 ASP A O 1
ATOM 1542 N N . LEU A 1 203 ? -23.023 8.849 26.728 1.00 98.31 203 LEU A N 1
ATOM 1543 C CA . LEU A 1 203 ? -22.351 8.569 25.466 1.00 98.31 203 LEU A CA 1
ATOM 1544 C C . LEU A 1 203 ? -23.096 7.445 24.748 1.00 98.31 203 LEU A C 1
ATOM 1546 O O . LEU A 1 203 ? -23.451 6.434 25.359 1.00 98.31 203 LEU A O 1
ATOM 1550 N N . ALA A 1 204 ? -23.317 7.602 23.449 1.00 97.81 204 ALA A N 1
ATOM 1551 C CA . ALA A 1 204 ? -23.883 6.557 22.610 1.00 97.81 204 ALA A CA 1
ATOM 1552 C C . ALA A 1 204 ? -23.255 6.564 21.223 1.00 97.81 204 ALA A C 1
ATOM 1554 O O . ALA A 1 204 ? -22.826 7.596 20.712 1.00 97.81 204 ALA A O 1
ATOM 1555 N N . TRP A 1 205 ? -23.258 5.401 20.597 1.00 97.31 205 TRP A N 1
ATOM 1556 C CA . TRP A 1 205 ? -22.766 5.177 19.242 1.00 97.31 205 TRP A CA 1
ATOM 1557 C C . TRP A 1 205 ? -23.699 4.210 18.518 1.00 97.31 205 TRP A C 1
ATOM 1559 O O . TRP A 1 205 ? -24.598 3.617 19.115 1.00 97.31 205 TRP A O 1
ATOM 1569 N N . THR A 1 206 ? -23.507 4.040 17.220 1.00 96.94 206 THR A N 1
ATOM 1570 C CA . THR A 1 206 ? -24.152 2.987 16.437 1.00 96.94 206 THR A CA 1
ATOM 1571 C C . THR A 1 206 ? -23.154 1.858 16.241 1.00 96.94 206 THR A C 1
ATOM 1573 O O . THR A 1 206 ? -22.058 2.059 15.725 1.00 96.94 206 THR A O 1
ATOM 1576 N N . GLU A 1 207 ? -23.536 0.671 16.699 1.00 93.19 207 GLU A N 1
ATOM 1577 C CA . GLU A 1 207 ? -22.802 -0.562 16.436 1.00 93.19 207 GLU A CA 1
ATOM 1578 C C . GLU A 1 207 ? -22.846 -0.870 14.930 1.00 93.19 207 GLU A C 1
ATOM 1580 O O . GLU A 1 207 ? -23.893 -0.694 14.301 1.00 93.19 207 GLU A O 1
ATOM 1585 N N . ASN A 1 208 ? -21.705 -1.262 14.359 1.00 89.94 208 ASN A N 1
ATOM 1586 C CA . ASN A 1 208 ? -21.537 -1.466 12.918 1.00 89.94 208 ASN A CA 1
ATOM 1587 C C . ASN A 1 208 ? -20.974 -2.862 12.560 1.00 89.94 208 ASN A C 1
ATOM 1589 O O . ASN A 1 208 ? -20.389 -3.052 11.497 1.00 89.94 208 ASN A O 1
ATOM 1593 N N . GLY A 1 209 ? -21.123 -3.842 13.448 1.00 86.69 209 GLY A N 1
ATOM 1594 C CA . GLY A 1 209 ? -20.539 -5.179 13.391 1.00 86.69 209 GLY A CA 1
ATOM 1595 C C . GLY A 1 209 ? -21.341 -6.196 14.217 1.00 86.69 209 GLY A C 1
ATOM 1596 O O . GLY A 1 209 ? -22.538 -6.393 14.002 1.00 86.69 209 GLY A O 1
ATOM 1597 N N . SER A 1 210 ? -20.671 -6.896 15.137 1.00 84.69 210 SER A N 1
ATOM 1598 C CA . SER A 1 210 ? -21.314 -7.819 16.086 1.00 84.69 210 SER A CA 1
ATOM 1599 C C . SER A 1 210 ? -20.886 -7.620 17.542 1.00 84.69 210 SER A C 1
ATOM 1601 O O . SER A 1 210 ? -21.110 -8.505 18.373 1.00 84.69 210 SER A O 1
ATOM 1603 N N . ALA A 1 211 ? -20.244 -6.497 17.862 1.00 90.62 211 ALA A N 1
ATOM 1604 C CA . ALA A 1 211 ? -19.753 -6.245 19.208 1.00 90.62 211 ALA A CA 1
ATOM 1605 C C . ALA A 1 211 ? -20.918 -6.033 20.182 1.00 90.62 211 ALA A C 1
ATOM 1607 O O . ALA A 1 211 ? -21.912 -5.372 19.879 1.00 90.62 211 ALA A O 1
ATOM 1608 N N . THR A 1 212 ? -20.789 -6.590 21.384 1.00 91.56 212 THR A N 1
ATOM 1609 C CA . THR A 1 212 ? -21.751 -6.368 22.481 1.00 91.56 212 THR A CA 1
ATOM 1610 C C . THR A 1 212 ? -21.147 -5.607 23.655 1.00 91.56 212 THR A C 1
ATOM 1612 O O . THR A 1 212 ? -21.860 -5.291 24.606 1.00 91.56 212 THR A O 1
ATOM 1615 N N . LEU A 1 213 ? -19.838 -5.360 23.604 1.00 94.12 213 LEU A N 1
ATOM 1616 C CA . LEU A 1 213 ? -19.063 -4.616 24.587 1.00 94.12 213 LEU A CA 1
ATOM 1617 C C . LEU A 1 213 ? -18.151 -3.631 23.852 1.00 94.12 213 LEU A C 1
ATOM 1619 O O . LEU A 1 213 ? -17.805 -3.846 22.691 1.00 94.12 213 LEU A O 1
ATOM 1623 N N . TRP A 1 214 ? -17.782 -2.545 24.529 1.00 95.56 214 TRP A N 1
ATOM 1624 C CA . TRP A 1 214 ? -16.886 -1.525 23.985 1.00 95.56 214 TRP A CA 1
ATOM 1625 C C . TRP A 1 214 ? -15.920 -1.021 25.053 1.00 95.56 214 TRP A C 1
ATOM 1627 O O . TRP A 1 214 ? -16.155 -1.156 26.260 1.00 95.56 214 TRP A O 1
ATOM 1637 N N . ASN A 1 215 ? -14.844 -0.406 24.583 1.00 95.56 215 ASN A N 1
ATOM 1638 C CA . ASN A 1 215 ? -13.892 0.356 25.370 1.00 95.56 215 ASN A CA 1
ATOM 1639 C C . ASN A 1 215 ? -14.043 1.843 25.031 1.00 95.56 215 ASN A C 1
ATOM 1641 O O . ASN A 1 215 ? -14.287 2.194 23.879 1.00 95.56 215 ASN A O 1
ATOM 1645 N N . ILE A 1 216 ? -13.895 2.715 26.028 1.00 96.62 216 ILE A N 1
ATOM 1646 C CA . ILE A 1 216 ? -13.940 4.169 25.854 1.00 96.62 216 ILE A CA 1
ATOM 1647 C C . ILE A 1 216 ? -12.669 4.790 26.409 1.00 96.62 216 ILE A C 1
ATOM 1649 O O . ILE A 1 216 ? -12.325 4.593 27.579 1.00 96.62 216 ILE A O 1
ATOM 1653 N N . GLU A 1 217 ? -12.019 5.616 25.601 1.00 97.06 217 GLU A N 1
ATOM 1654 C CA . GLU A 1 217 ? -11.030 6.583 26.063 1.00 97.06 217 GLU A CA 1
ATOM 1655 C C . GLU A 1 217 ? -11.672 7.972 26.125 1.00 97.06 217 GLU A C 1
ATOM 1657 O O . GLU A 1 217 ? -12.190 8.463 25.125 1.00 97.06 217 GLU A O 1
ATOM 1662 N N . LEU A 1 218 ? -11.647 8.593 27.305 1.00 96.88 218 LEU A N 1
ATOM 1663 C CA . LEU A 1 218 ? -12.053 9.980 27.508 1.00 96.88 218 LEU A CA 1
ATOM 1664 C C . LEU A 1 218 ? -10.808 10.858 27.687 1.00 96.88 218 LEU A C 1
ATOM 1666 O O . LEU A 1 218 ? -10.000 10.616 28.586 1.00 96.88 218 LEU A O 1
ATOM 1670 N N . VAL A 1 219 ? -10.687 11.907 26.878 1.00 97.31 219 VAL A N 1
ATOM 1671 C CA . VAL A 1 219 ? -9.553 12.838 26.882 1.00 97.31 219 VAL A CA 1
ATOM 1672 C C . VAL A 1 219 ? -10.025 14.222 27.316 1.00 97.31 219 VAL A C 1
ATOM 1674 O O . VAL A 1 219 ? -10.882 14.820 26.674 1.00 97.31 219 VAL A O 1
ATOM 1677 N N . ASP A 1 220 ? -9.455 14.743 28.404 1.00 96.44 220 ASP A N 1
ATOM 1678 C CA . ASP A 1 220 ? -9.704 16.111 28.878 1.00 96.44 220 ASP A CA 1
ATOM 1679 C C . ASP A 1 220 ? -8.857 17.109 28.080 1.00 96.44 220 ASP A C 1
ATOM 1681 O O . ASP A 1 220 ? -7.676 17.324 28.373 1.00 96.44 220 ASP A O 1
ATOM 1685 N N . ILE A 1 221 ? -9.448 17.714 27.054 1.00 96.56 221 ILE A N 1
ATOM 1686 C CA . ILE A 1 221 ? -8.722 18.630 26.166 1.00 96.56 221 ILE A CA 1
ATOM 1687 C C . ILE A 1 221 ? -8.507 20.006 26.807 1.00 96.56 221 ILE A C 1
ATOM 1689 O O . ILE A 1 221 ? -7.544 20.697 26.475 1.00 96.56 221 ILE A O 1
ATOM 1693 N N . THR A 1 222 ? -9.323 20.385 27.797 1.00 96.19 222 THR A N 1
ATOM 1694 C CA . THR A 1 222 ? -9.087 21.602 28.597 1.00 96.19 222 THR A CA 1
ATOM 1695 C C . THR A 1 222 ? -7.831 21.468 29.456 1.00 96.19 222 THR A C 1
ATOM 1697 O O . THR A 1 222 ? -7.073 22.427 29.610 1.00 96.19 222 THR A O 1
ATOM 1700 N N . ALA A 1 223 ? -7.562 20.267 29.967 1.00 94.19 223 ALA A N 1
ATOM 1701 C CA . ALA A 1 223 ? -6.341 19.939 30.695 1.00 94.19 223 ALA A CA 1
ATOM 1702 C C . ALA A 1 223 ? -5.139 19.605 29.786 1.00 94.19 223 ALA A C 1
ATOM 1704 O O . ALA A 1 223 ? -4.118 19.133 30.289 1.00 94.19 223 ALA A O 1
ATOM 1705 N N . ALA A 1 224 ? -5.239 19.854 28.474 1.00 94.69 224 ALA A N 1
ATOM 1706 C CA . ALA A 1 224 ? -4.237 19.487 27.469 1.00 94.69 224 ALA A CA 1
ATOM 1707 C C . ALA A 1 224 ? -3.917 17.978 27.434 1.00 94.69 224 ALA A C 1
ATOM 1709 O O . ALA A 1 224 ? -2.785 17.575 27.152 1.00 94.69 224 ALA A O 1
ATOM 1710 N N . GLY A 1 225 ? -4.914 17.139 27.733 1.00 93.69 225 GLY A N 1
ATOM 1711 C CA . GLY A 1 225 ? -4.848 15.703 27.499 1.00 93.69 225 GLY A CA 1
ATOM 1712 C C . GLY A 1 225 ? -4.692 15.389 26.011 1.00 93.69 225 GLY A C 1
ATOM 1713 O O . GLY A 1 225 ? -5.109 16.158 25.148 1.00 93.69 225 GLY A O 1
ATOM 1714 N N . THR A 1 226 ? -4.085 14.243 25.716 1.00 93.94 226 THR A N 1
ATOM 1715 C CA . THR A 1 226 ? -3.963 13.706 24.354 1.00 93.94 226 THR A CA 1
ATOM 1716 C C . THR A 1 226 ? -4.408 12.246 24.356 1.00 93.94 226 THR A C 1
ATOM 1718 O O . THR A 1 226 ? -4.247 11.591 25.391 1.00 93.94 226 THR A O 1
ATOM 1721 N N . PRO A 1 227 ? -4.963 11.730 23.245 1.00 92.38 227 PRO A N 1
ATOM 1722 C CA . PRO A 1 227 ? -5.303 10.318 23.134 1.00 92.38 227 PRO A CA 1
ATOM 1723 C C . PRO A 1 227 ? -4.067 9.446 23.366 1.00 92.38 227 PRO A C 1
ATOM 1725 O O . PRO A 1 227 ? -3.027 9.608 22.729 1.00 92.38 227 PRO A O 1
ATOM 1728 N N . THR A 1 228 ? -4.189 8.520 24.303 1.00 92.38 228 THR A N 1
ATOM 1729 C CA . THR A 1 228 ? -3.176 7.539 24.695 1.00 92.38 228 THR A CA 1
ATOM 1730 C C . THR A 1 228 ? -3.457 6.156 24.122 1.00 92.38 228 THR A C 1
ATOM 1732 O O . THR A 1 228 ? -2.625 5.261 24.283 1.00 92.38 228 THR A O 1
ATOM 1735 N N . ARG A 1 229 ? -4.626 5.959 23.491 1.00 87.00 229 ARG A N 1
ATOM 1736 C CA . ARG A 1 229 ? -5.148 4.654 23.055 1.00 87.00 229 ARG A CA 1
ATOM 1737 C C . ARG A 1 229 ? -5.299 3.663 24.208 1.00 87.00 229 ARG A C 1
ATOM 1739 O O . ARG A 1 229 ? -5.285 2.451 24.013 1.00 87.00 229 ARG A O 1
ATOM 1746 N N . THR A 1 230 ? -5.420 4.176 25.432 1.00 89.69 230 THR A N 1
ATOM 1747 C CA . THR A 1 230 ? -5.668 3.374 26.629 1.00 89.69 230 THR A CA 1
ATOM 1748 C C . THR A 1 230 ? -7.079 3.668 27.128 1.00 89.69 230 THR A C 1
ATOM 1750 O O . THR A 1 230 ? -7.373 4.814 27.475 1.00 89.69 230 THR A O 1
ATOM 1753 N N . PRO A 1 231 ? -7.964 2.661 27.211 1.00 93.19 231 PRO A N 1
ATOM 1754 C CA . PRO A 1 231 ? -9.324 2.884 27.671 1.00 93.19 231 PRO A CA 1
ATOM 1755 C C . PRO A 1 231 ? -9.378 3.428 29.102 1.00 93.19 231 PRO A C 1
ATOM 1757 O O . PRO A 1 231 ? -8.7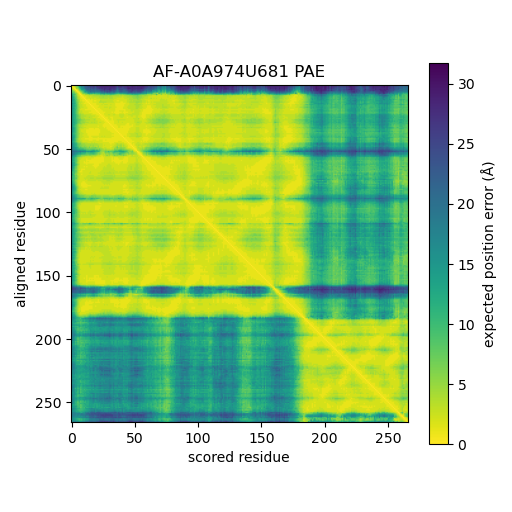86 2.875 30.030 1.00 93.19 231 PRO A O 1
ATOM 1760 N N . THR A 1 232 ? -10.166 4.482 29.294 1.00 95.50 232 THR A N 1
ATOM 1761 C CA . THR A 1 232 ? -10.593 4.961 30.619 1.00 95.50 232 THR A CA 1
ATOM 1762 C C . THR A 1 232 ? -11.705 4.096 31.216 1.00 95.50 232 THR A C 1
ATOM 1764 O O . THR A 1 232 ? -11.854 4.031 32.436 1.00 95.50 232 THR A O 1
ATOM 1767 N N . ALA A 1 233 ? -12.468 3.408 30.363 1.00 95.06 233 ALA A N 1
ATOM 1768 C CA . ALA A 1 233 ? -13.488 2.438 30.736 1.00 95.06 233 ALA A CA 1
ATOM 1769 C C . ALA A 1 233 ? -13.501 1.282 29.725 1.00 95.06 233 ALA A C 1
ATOM 1771 O O . ALA A 1 233 ? -13.392 1.512 28.524 1.00 95.06 233 ALA A O 1
ATOM 1772 N N . SER A 1 234 ? -13.662 0.049 30.206 1.00 95.56 234 SER A N 1
ATOM 1773 C CA . SER A 1 234 ? -13.625 -1.162 29.377 1.00 95.56 234 SER A CA 1
ATOM 1774 C C . SER A 1 234 ? -14.782 -2.098 29.679 1.00 95.56 234 SER A C 1
ATOM 1776 O O . SER A 1 234 ? -15.262 -2.142 30.814 1.00 95.56 234 SER A O 1
ATOM 1778 N N . GLY A 1 235 ? -15.197 -2.877 28.677 1.00 94.12 235 GLY A N 1
ATOM 1779 C CA . GLY A 1 235 ? -16.280 -3.852 28.820 1.00 94.12 235 GLY A CA 1
ATOM 1780 C C . GLY A 1 235 ? -17.623 -3.198 29.149 1.00 94.12 235 GLY A C 1
ATOM 1781 O O . GLY A 1 235 ? -18.405 -3.750 29.927 1.00 94.12 235 GLY A O 1
ATOM 1782 N N . ILE A 1 236 ? -17.862 -1.997 28.618 1.00 96.06 236 ILE A N 1
ATOM 1783 C CA . ILE A 1 236 ? -19.079 -1.228 28.886 1.00 96.06 236 ILE A CA 1
ATOM 1784 C C . ILE A 1 236 ? -20.170 -1.537 27.854 1.00 96.06 236 ILE A C 1
ATOM 1786 O O . ILE A 1 236 ? -19.902 -2.122 26.805 1.00 96.06 236 ILE A O 1
ATOM 1790 N N . ALA A 1 237 ? -21.411 -1.162 28.165 1.00 96.00 237 ALA A N 1
ATOM 1791 C CA . ALA A 1 237 ? -22.552 -1.284 27.260 1.00 96.00 237 ALA A CA 1
ATOM 1792 C C . ALA A 1 237 ? -22.866 0.055 26.574 1.00 96.00 237 ALA A C 1
ATOM 1794 O O . ALA A 1 237 ? -22.472 1.113 27.056 1.00 96.00 237 ALA A O 1
ATOM 1795 N N . ASN A 1 238 ? -23.618 -0.005 25.478 1.00 95.88 238 ASN A N 1
ATOM 1796 C CA . ASN A 1 238 ? -24.121 1.153 24.746 1.00 95.88 238 ASN A CA 1
ATOM 1797 C C . ASN A 1 238 ? -25.634 1.328 25.015 1.00 95.88 238 ASN A C 1
ATOM 1799 O O . ASN A 1 238 ? -26.390 0.385 24.746 1.00 95.88 238 ASN A O 1
ATOM 1803 N N . PRO A 1 239 ? -26.113 2.478 25.529 1.00 96.69 239 PRO A N 1
ATOM 1804 C CA . PRO A 1 239 ? -25.361 3.689 25.876 1.00 96.69 239 PRO A CA 1
ATOM 1805 C C . PRO A 1 239 ? -24.583 3.563 27.195 1.00 96.69 239 PRO A C 1
ATOM 1807 O O . PRO A 1 239 ? -24.921 2.743 28.053 1.00 96.69 239 PRO A O 1
ATOM 1810 N N . TYR A 1 240 ? -23.582 4.427 27.374 1.00 97.88 240 TYR A N 1
ATOM 1811 C CA . TYR A 1 240 ? -22.734 4.489 28.564 1.00 97.88 240 TYR A CA 1
ATOM 1812 C C . TYR A 1 240 ? -22.841 5.844 29.267 1.00 97.88 240 TYR A C 1
ATOM 1814 O O . TYR A 1 240 ? -22.574 6.882 28.670 1.00 97.88 240 TYR A O 1
ATOM 1822 N N . ASN A 1 241 ? -23.178 5.834 30.558 1.00 97.56 241 ASN A N 1
ATOM 1823 C CA . ASN A 1 241 ? -23.134 7.033 31.392 1.00 97.56 241 ASN A CA 1
ATOM 1824 C C . ASN A 1 241 ? -21.726 7.199 31.980 1.00 97.56 241 ASN A C 1
ATOM 1826 O O . ASN A 1 241 ? -21.304 6.404 32.825 1.00 97.56 241 ASN A O 1
ATOM 1830 N N . ILE A 1 242 ? -21.004 8.230 31.541 1.00 96.75 242 ILE A N 1
ATOM 1831 C CA . ILE A 1 242 ? -19.704 8.592 32.105 1.00 96.75 242 ILE A CA 1
ATOM 1832 C C . ILE A 1 242 ? -19.900 9.578 33.257 1.00 96.75 242 ILE A C 1
ATOM 1834 O O . ILE A 1 242 ? -20.700 10.504 33.164 1.00 96.75 242 ILE A O 1
ATOM 1838 N N . THR A 1 243 ? -19.178 9.375 34.360 1.00 96.19 243 THR A N 1
ATOM 1839 C CA . THR A 1 243 ? -19.294 10.186 35.584 1.00 96.19 243 THR A CA 1
ATOM 1840 C C . THR A 1 243 ? -17.920 10.619 36.084 1.00 96.19 243 THR A C 1
ATOM 1842 O O . THR A 1 243 ? -16.902 10.057 35.683 1.00 96.19 243 THR A O 1
ATOM 1845 N N . GLY A 1 244 ? -17.887 11.603 36.984 1.00 95.19 244 GLY A N 1
ATOM 1846 C CA . GLY A 1 244 ? -16.641 12.120 37.554 1.00 95.19 244 GLY A CA 1
ATOM 1847 C C . GLY A 1 244 ? -15.940 13.144 36.661 1.00 95.19 244 GLY A C 1
ATOM 1848 O O . GLY A 1 244 ? -14.745 13.373 36.836 1.00 95.19 244 GLY A O 1
ATOM 1849 N N . LEU A 1 245 ? -16.675 13.757 35.728 1.00 96.75 245 LEU A N 1
ATOM 1850 C CA . LEU A 1 245 ? -16.166 14.847 34.900 1.00 96.75 245 LEU A CA 1
ATOM 1851 C C . LEU A 1 245 ? -15.854 16.076 35.759 1.00 96.75 245 LEU A C 1
ATOM 1853 O O . LEU A 1 245 ? -16.486 16.317 36.795 1.00 96.75 245 LEU A O 1
ATOM 1857 N N . THR A 1 246 ? -14.880 16.864 35.315 1.00 96.62 246 THR A N 1
ATOM 1858 C CA . THR A 1 246 ? -14.590 18.161 35.925 1.00 96.62 246 THR A CA 1
ATOM 1859 C C . THR A 1 246 ? -15.467 19.225 35.276 1.00 96.62 246 THR A C 1
ATOM 1861 O O . THR A 1 246 ? -15.525 19.345 34.055 1.00 96.62 246 THR A O 1
ATOM 1864 N N . VAL A 1 247 ? -16.157 20.007 36.108 1.00 94.69 247 VAL A N 1
ATOM 1865 C CA . VAL A 1 247 ? -17.055 21.073 35.647 1.00 94.69 247 VAL A CA 1
ATOM 1866 C C . VAL A 1 247 ? -16.285 22.086 34.800 1.00 94.69 247 VAL A C 1
ATOM 1868 O O . VAL A 1 247 ? -15.211 22.530 35.201 1.00 94.69 247 VAL A O 1
ATOM 1871 N N . SER A 1 248 ? -16.901 22.521 33.698 1.00 92.75 248 SER A N 1
ATOM 1872 C CA . SER A 1 248 ? -16.348 23.510 32.762 1.00 92.75 248 SER A CA 1
ATOM 1873 C C . SER A 1 248 ? -15.087 23.053 32.018 1.00 92.75 248 SER A C 1
ATOM 1875 O O . SER A 1 248 ? -14.314 23.906 31.584 1.00 92.75 248 SER A O 1
ATOM 1877 N N . ASN A 1 249 ? -14.908 21.741 31.851 1.00 95.38 249 ASN A N 1
ATOM 1878 C CA . ASN A 1 249 ? -13.916 21.174 30.945 1.00 95.38 249 ASN A CA 1
ATOM 1879 C C . ASN A 1 249 ? -14.595 20.609 29.693 1.00 95.38 249 ASN A C 1
ATOM 1881 O O . ASN A 1 249 ? -15.684 20.035 29.762 1.00 95.38 249 ASN A O 1
ATOM 1885 N N . ASP A 1 250 ? -13.907 20.748 28.567 1.00 95.75 250 ASP A N 1
ATOM 1886 C CA . ASP A 1 250 ? -14.228 20.084 27.310 1.00 95.75 250 ASP A CA 1
ATOM 1887 C C . ASP A 1 250 ? -13.505 18.733 27.229 1.00 95.75 250 ASP A C 1
ATOM 1889 O O . ASP A 1 250 ? -12.339 18.611 27.622 1.00 95.75 250 ASP A O 1
ATOM 1893 N N . TYR A 1 251 ? -14.200 17.733 26.686 1.00 96.62 251 TYR A N 1
ATOM 1894 C CA . TYR A 1 251 ? -13.699 16.373 26.525 1.00 96.62 251 TYR A CA 1
ATOM 1895 C C . TYR A 1 251 ? -13.905 15.869 25.096 1.00 96.62 251 TYR A C 1
ATOM 1897 O O . TYR A 1 251 ? -14.937 16.133 24.478 1.00 96.62 251 TYR A O 1
ATOM 1905 N N . GLU A 1 252 ? -12.962 15.066 24.619 1.00 96.88 252 GLU A N 1
ATOM 1906 C CA . GLU A 1 252 ? -13.142 14.178 23.470 1.00 96.88 252 GLU A CA 1
ATOM 1907 C C . GLU A 1 252 ? -13.324 12.748 23.974 1.00 96.88 252 GLU A C 1
ATOM 1909 O O . GLU A 1 252 ? -12.734 12.364 24.987 1.00 96.88 252 GLU A O 1
ATOM 1914 N N . TYR A 1 253 ? -14.130 11.947 23.279 1.00 96.25 253 TYR A N 1
ATOM 1915 C CA . TYR A 1 253 ? -14.232 10.526 23.579 1.00 96.25 253 TYR A CA 1
ATOM 1916 C C . TYR A 1 253 ? -14.077 9.689 22.316 1.00 96.25 253 TYR A C 1
ATOM 1918 O O . TYR A 1 253 ? -14.569 10.043 21.245 1.00 96.25 253 TYR A O 1
ATOM 1926 N N . TYR A 1 254 ? -13.401 8.563 22.488 1.00 96.06 254 TYR A N 1
ATOM 1927 C CA . TYR A 1 254 ? -13.102 7.582 21.459 1.00 96.06 254 TYR A CA 1
ATOM 1928 C C . TYR A 1 254 ? -13.726 6.260 21.892 1.00 96.06 254 TYR A C 1
ATOM 1930 O O . TYR A 1 254 ? -13.686 5.921 23.078 1.00 96.06 254 TYR A O 1
ATOM 1938 N N . VAL A 1 255 ? -14.332 5.532 20.957 1.00 95.00 255 VAL A N 1
ATOM 1939 C CA . VAL A 1 255 ? -15.011 4.262 21.234 1.00 95.00 255 VAL A CA 1
ATOM 1940 C C . VAL A 1 255 ? -14.388 3.183 20.372 1.00 95.00 255 VAL A C 1
ATOM 1942 O O . VAL A 1 255 ? -14.351 3.322 19.157 1.00 95.00 255 VAL A O 1
ATOM 1945 N N . GLN A 1 256 ? -13.980 2.095 21.008 1.00 93.50 256 GLN A N 1
ATOM 1946 C CA . GLN A 1 256 ? -13.454 0.907 20.354 1.00 93.50 256 GLN A CA 1
ATOM 1947 C C . GLN A 1 256 ? -14.415 -0.259 20.599 1.00 93.50 256 GLN A C 1
ATOM 1949 O O . GLN A 1 256 ? -14.784 -0.534 21.745 1.00 93.50 256 GLN A O 1
ATOM 1954 N N . ALA A 1 257 ? -14.843 -0.943 19.541 1.00 91.88 257 ALA A N 1
ATOM 1955 C CA . ALA A 1 257 ? -15.669 -2.141 19.662 1.00 91.88 257 ALA A CA 1
ATOM 1956 C C . ALA A 1 257 ? -14.848 -3.332 20.168 1.00 91.88 257 ALA A C 1
ATOM 1958 O O . ALA A 1 257 ? -13.710 -3.520 19.754 1.00 91.88 257 ALA A O 1
ATOM 1959 N N . ASP A 1 258 ? -15.424 -4.129 21.070 1.00 90.00 258 ASP A N 1
ATOM 1960 C CA . ASP A 1 258 ? -14.823 -5.353 21.606 1.00 90.00 258 ASP A CA 1
ATOM 1961 C C . ASP A 1 258 ? -15.635 -6.565 21.124 1.00 90.00 258 ASP A C 1
ATOM 1963 O O . ASP A 1 258 ? -16.747 -6.840 21.593 1.00 90.00 258 ASP A O 1
ATOM 1967 N N . CYS A 1 259 ? -15.068 -7.287 20.156 1.00 82.69 259 CYS A N 1
ATOM 1968 C CA . CYS A 1 259 ? -15.603 -8.523 19.588 1.00 82.69 259 CYS A CA 1
ATOM 1969 C C . CYS A 1 259 ? -15.137 -9.766 20.365 1.00 82.69 259 CYS A C 1
ATOM 1971 O O . CYS A 1 259 ? -15.152 -10.888 19.858 1.00 82.69 259 CYS A O 1
ATOM 1973 N N . ALA A 1 260 ? -14.769 -9.589 21.635 1.00 77.19 260 ALA A N 1
ATOM 1974 C CA . ALA A 1 260 ? -14.385 -10.633 22.567 1.00 77.19 260 ALA A CA 1
ATOM 1975 C C . ALA A 1 260 ? -13.176 -11.450 22.088 1.00 77.19 260 ALA A C 1
ATOM 1977 O O . ALA A 1 260 ? -12.047 -10.966 22.094 1.00 77.19 260 ALA A O 1
ATOM 1978 N N . VAL A 1 261 ? -13.386 -12.724 21.735 1.00 62.50 261 VAL A N 1
ATOM 1979 C CA . VAL A 1 261 ? -12.293 -13.625 21.330 1.00 62.50 261 VAL A CA 1
ATOM 1980 C C . VAL A 1 261 ? -11.685 -13.238 19.990 1.00 62.50 261 VAL A C 1
ATOM 1982 O O . VAL A 1 261 ? -10.538 -13.601 19.740 1.00 62.50 261 VAL A O 1
ATOM 1985 N N . ASP A 1 262 ? -12.435 -12.500 19.173 1.00 61.41 262 ASP A N 1
ATOM 1986 C CA . ASP A 1 262 ? -12.002 -12.104 17.840 1.00 61.41 262 ASP A CA 1
ATOM 1987 C C . ASP A 1 262 ? -11.117 -10.845 17.885 1.00 61.41 262 ASP A C 1
ATOM 1989 O O . ASP A 1 262 ? -10.382 -10.605 16.935 1.00 61.41 262 ASP A O 1
ATOM 1993 N N . GLY A 1 263 ? -11.109 -10.098 19.004 1.00 70.25 263 GLY A N 1
ATOM 1994 C CA . GLY A 1 263 ? -10.296 -8.893 19.224 1.00 70.25 263 GLY A CA 1
ATOM 1995 C C . GLY A 1 263 ? -11.124 -7.607 19.312 1.00 70.25 263 GLY A C 1
ATOM 1996 O O . GLY A 1 263 ? -12.307 -7.645 19.652 1.00 70.25 263 GLY A O 1
ATOM 1997 N N . THR A 1 264 ? -10.510 -6.463 19.007 1.00 75.88 264 THR A N 1
ATOM 1998 C CA . THR A 1 264 ? -11.158 -5.141 19.026 1.00 75.88 264 THR A CA 1
ATOM 1999 C C . THR A 1 264 ? -11.180 -4.483 17.643 1.00 75.88 264 THR A C 1
ATOM 2001 O O . THR A 1 264 ? -10.455 -4.911 16.745 1.00 75.88 264 THR A O 1
ATOM 2004 N N . SER A 1 265 ? -12.009 -3.451 17.463 1.00 77.94 265 SER A N 1
ATOM 2005 C CA . SER A 1 265 ? -11.837 -2.489 16.364 1.00 77.94 265 SER A CA 1
ATOM 2006 C C . SER A 1 265 ? -10.587 -1.622 16.583 1.00 77.94 265 SER A C 1
ATOM 2008 O O . SER A 1 265 ? -9.946 -1.733 17.640 1.00 77.94 265 SER A O 1
ATOM 2010 N N . GLU A 1 266 ? -10.238 -0.779 15.613 1.00 69.94 266 GLU A N 1
ATOM 2011 C CA . GLU A 1 266 ? -9.095 0.146 15.727 1.00 69.94 266 GLU A CA 1
ATOM 2012 C C . GLU A 1 266 ? -9.471 1.458 16.434 1.00 69.94 266 GLU A C 1
ATOM 2014 O O . GLU A 1 266 ? -10.679 1.786 16.515 1.00 69.94 266 GLU A O 1
#

Nearest PDB structures (foldseek):
  4lpx-assembly1_A  TM=6.899E-01  e=3.792E-03  synthetic construct
  7mrq-assembly1_A  TM=4.071E-01  e=6.917E-05  Gallus gallus
  7mrs-assembly1_A  TM=4.110E-01  e=4.100E-04  Danio rerio
  7ceg-assembly1_A  TM=4.327E-01  e=1.741E-03  Mus musculus
  4y61-assembly1_A  TM=3.730E-01  e=9.760E-03  Mus musculus

pLDDT: mean 91.94, std 10.77, range [28.69, 98.69]